Protein AF-A0A286TZS4-F1 (afdb_monomer_lite)

Structure (mmCIF, N/CA/C/O backbone):
data_AF-A0A286TZS4-F1
#
_entry.id   AF-A0A286TZS4-F1
#
loop_
_atom_site.group_PDB
_atom_site.id
_atom_site.type_symbol
_atom_site.label_atom_id
_atom_site.label_alt_id
_atom_site.label_comp_id
_atom_site.label_asym_id
_atom_site.label_entity_id
_atom_site.label_seq_id
_atom_site.pdbx_PDB_ins_code
_atom_site.Cartn_x
_atom_site.Cartn_y
_atom_site.Cartn_z
_atom_site.occupancy
_atom_site.B_iso_or_equiv
_atom_site.auth_seq_id
_atom_site.auth_comp_id
_atom_site.auth_asym_id
_atom_site.auth_atom_id
_atom_site.pdbx_PDB_model_num
ATOM 1 N N . MET A 1 1 ? -8.208 -0.704 -29.781 1.00 31.64 1 MET A N 1
ATOM 2 C CA . MET A 1 1 ? -6.895 -0.892 -29.121 1.00 31.64 1 MET A CA 1
ATOM 3 C C . MET A 1 1 ? -6.831 -2.321 -28.603 1.00 31.64 1 MET A C 1
ATOM 5 O O . MET A 1 1 ? -7.784 -2.715 -27.939 1.00 31.64 1 MET A O 1
ATOM 9 N N . PRO A 1 2 ? -5.798 -3.120 -28.910 1.00 29.98 2 PRO A N 1
ATOM 10 C CA . PRO A 1 2 ? -5.678 -4.448 -28.319 1.00 29.98 2 PRO A CA 1
ATOM 11 C C . PRO A 1 2 ? -5.376 -4.319 -26.816 1.00 29.98 2 PRO A C 1
ATOM 13 O O . PRO A 1 2 ? -4.350 -3.766 -26.427 1.00 29.98 2 PRO A O 1
ATOM 16 N N . MET A 1 3 ? -6.289 -4.809 -25.974 1.00 30.52 3 MET A N 1
ATOM 17 C CA . MET A 1 3 ? -6.054 -5.009 -24.542 1.00 30.52 3 MET A CA 1
ATOM 18 C C . MET A 1 3 ? -5.311 -6.332 -24.357 1.00 30.52 3 MET A C 1
ATOM 20 O O . MET A 1 3 ? -5.899 -7.403 -24.495 1.00 30.52 3 MET A O 1
ATOM 24 N N . PHE A 1 4 ? -4.021 -6.269 -24.040 1.00 40.69 4 PHE A N 1
ATOM 25 C CA . PHE A 1 4 ? -3.253 -7.457 -23.679 1.00 40.69 4 PHE A CA 1
ATOM 26 C C . PHE A 1 4 ? -3.423 -7.750 -22.185 1.00 40.69 4 PHE A C 1
ATOM 28 O O . PHE A 1 4 ? -3.089 -6.928 -21.332 1.00 40.69 4 PHE A O 1
ATOM 35 N N . LYS A 1 5 ? -3.959 -8.933 -21.866 1.00 33.62 5 LYS A N 1
ATOM 36 C CA . LYS A 1 5 ? -4.020 -9.458 -20.497 1.00 33.62 5 LYS A CA 1
ATOM 37 C C . LYS A 1 5 ? -2.659 -10.063 -20.146 1.00 33.62 5 LYS A C 1
ATOM 39 O O . LYS A 1 5 ? -2.278 -11.082 -20.713 1.00 33.62 5 LYS A O 1
ATOM 44 N N . PHE A 1 6 ? -1.940 -9.458 -19.203 1.00 40.03 6 PHE A N 1
ATOM 45 C CA . PHE A 1 6 ? -0.717 -10.045 -18.655 1.00 40.03 6 PHE A CA 1
ATOM 46 C C . PHE A 1 6 ? -1.082 -11.258 -17.786 1.00 40.03 6 PHE A C 1
ATOM 48 O O . PHE A 1 6 ? -1.601 -11.112 -16.678 1.00 40.03 6 PHE A O 1
ATOM 55 N N . GLN A 1 7 ? -0.830 -12.469 -18.286 1.00 39.44 7 GLN A N 1
ATOM 56 C CA . GLN A 1 7 ? -0.807 -13.666 -17.450 1.00 39.44 7 GLN A CA 1
ATOM 57 C C . GLN A 1 7 ? 0.479 -13.629 -16.620 1.00 39.44 7 GLN A C 1
ATOM 59 O O . GLN A 1 7 ? 1.578 -13.596 -17.164 1.00 39.44 7 GLN A O 1
ATOM 64 N N . LYS A 1 8 ? 0.342 -13.601 -15.291 1.00 41.97 8 LYS A N 1
ATOM 65 C CA . LYS A 1 8 ? 1.473 -13.690 -14.362 1.00 41.97 8 LYS A CA 1
ATOM 66 C C . LYS A 1 8 ? 2.208 -15.015 -14.578 1.00 41.97 8 LYS A C 1
ATOM 68 O O . LYS A 1 8 ? 1.705 -16.060 -14.175 1.00 41.97 8 LYS A O 1
ATOM 73 N N . GLN A 1 9 ? 3.388 -14.962 -15.185 1.00 44.72 9 GLN A N 1
ATOM 74 C CA . GLN A 1 9 ? 4.303 -16.095 -15.312 1.00 44.72 9 GLN A CA 1
ATOM 75 C C . GLN A 1 9 ? 5.663 -15.715 -14.719 1.00 44.72 9 GLN A C 1
ATOM 77 O O . GLN A 1 9 ? 6.152 -14.606 -14.920 1.00 44.72 9 GLN A O 1
ATOM 82 N N . LEU A 1 10 ? 6.205 -16.629 -13.910 1.00 47.25 10 LEU A N 1
ATOM 83 C CA . LEU A 1 10 ? 7.277 -16.410 -12.937 1.00 47.25 10 LEU A CA 1
ATOM 84 C C . LEU A 1 10 ? 8.472 -15.590 -13.463 1.00 47.25 10 LEU A C 1
ATOM 86 O O . LEU A 1 10 ? 9.034 -15.886 -14.516 1.00 47.25 10 LEU A O 1
ATOM 90 N N . ASP A 1 11 ? 8.810 -14.578 -12.656 1.00 49.91 11 ASP A N 1
ATOM 91 C CA . ASP A 1 11 ? 9.920 -13.611 -12.641 1.00 49.91 11 ASP A CA 1
ATOM 92 C C . ASP A 1 11 ? 10.730 -13.362 -13.920 1.00 49.91 11 ASP A C 1
ATOM 94 O O . ASP A 1 11 ? 10.796 -12.220 -14.360 1.00 49.91 11 ASP A O 1
ATOM 98 N N . VAL A 1 12 ? 11.349 -14.361 -14.547 1.00 44.31 12 VAL A N 1
ATOM 99 C CA . VAL A 1 12 ? 12.256 -14.129 -15.688 1.00 44.31 12 VAL A CA 1
ATOM 100 C C . VAL A 1 12 ? 11.491 -13.659 -16.931 1.00 44.31 12 VAL A C 1
ATOM 102 O O . VAL A 1 12 ? 11.879 -12.675 -17.555 1.00 44.31 12 VAL A O 1
ATOM 105 N N . MET A 1 13 ? 10.343 -14.275 -17.241 1.00 49.97 13 MET A N 1
ATOM 106 C CA . MET A 1 13 ? 9.568 -13.919 -18.439 1.00 49.97 13 MET A CA 1
ATOM 107 C C . MET A 1 13 ? 8.727 -12.648 -18.280 1.00 49.97 13 MET A C 1
ATOM 109 O O . MET A 1 13 ? 8.414 -12.000 -19.275 1.00 49.97 13 MET A O 1
ATOM 113 N N . THR A 1 14 ? 8.376 -12.240 -17.055 1.00 49.34 14 THR A N 1
ATOM 114 C CA . THR A 1 14 ? 7.577 -11.017 -16.838 1.00 49.34 14 THR A CA 1
ATOM 115 C C . THR A 1 14 ? 8.343 -9.763 -17.278 1.00 49.34 14 THR A C 1
ATOM 117 O O . THR A 1 14 ? 7.763 -8.856 -17.878 1.00 49.34 14 THR A O 1
ATOM 120 N N . PHE A 1 15 ? 9.658 -9.728 -17.050 1.00 55.50 15 PHE A N 1
ATOM 121 C CA . PHE A 1 15 ? 10.522 -8.627 -17.480 1.00 55.50 15 PHE A CA 1
ATOM 122 C C . PHE A 1 15 ? 10.746 -8.615 -18.998 1.00 55.50 15 PHE A C 1
ATOM 124 O O . PHE A 1 15 ? 10.716 -7.543 -19.603 1.00 55.50 15 PHE A O 1
ATOM 131 N N . ASP A 1 16 ? 10.874 -9.787 -19.626 1.00 53.12 16 ASP A N 1
ATOM 132 C CA . ASP A 1 16 ? 10.976 -9.907 -21.085 1.00 53.12 16 ASP A CA 1
ATOM 133 C C . ASP A 1 16 ? 9.681 -9.480 -21.792 1.00 53.12 16 ASP A C 1
ATOM 135 O O . ASP A 1 16 ? 9.726 -8.777 -22.802 1.00 53.12 16 ASP A O 1
ATOM 139 N N . ILE A 1 17 ? 8.521 -9.819 -21.221 1.00 55.97 17 ILE A N 1
ATOM 140 C CA . ILE A 1 17 ? 7.207 -9.394 -21.724 1.00 55.97 17 ILE A CA 1
ATOM 141 C C . ILE A 1 17 ? 7.026 -7.874 -21.581 1.00 55.97 17 ILE A C 1
ATOM 143 O O . ILE A 1 17 ? 6.513 -7.230 -22.495 1.00 55.97 17 ILE A O 1
ATOM 147 N N . LEU A 1 18 ? 7.463 -7.272 -20.467 1.00 58.78 18 LEU A N 1
ATOM 148 C CA . LEU A 1 18 ? 7.438 -5.814 -20.285 1.00 58.78 18 LEU A CA 1
ATOM 149 C C . LEU A 1 18 ? 8.347 -5.103 -21.294 1.00 58.78 18 LEU A C 1
ATOM 151 O O . LEU A 1 18 ? 7.936 -4.115 -21.903 1.00 58.78 18 LEU A O 1
ATOM 155 N N . LYS A 1 19 ? 9.555 -5.626 -21.515 1.00 60.06 19 LYS A N 1
ATOM 156 C CA . LYS A 1 19 ? 10.486 -5.120 -22.528 1.00 60.06 19 LYS A CA 1
ATOM 157 C C . LYS A 1 19 ? 9.887 -5.200 -23.935 1.00 60.06 19 LYS A C 1
ATOM 159 O O . LYS A 1 19 ? 9.925 -4.210 -24.663 1.00 60.06 19 LYS A O 1
ATOM 164 N N . ASP A 1 20 ? 9.299 -6.337 -24.306 1.00 60.75 20 ASP A N 1
ATOM 165 C CA . ASP A 1 20 ? 8.596 -6.517 -25.583 1.00 60.75 20 ASP A CA 1
ATOM 166 C C . ASP A 1 20 ? 7.393 -5.564 -25.716 1.00 60.75 20 ASP A C 1
ATOM 168 O O . ASP A 1 20 ? 7.166 -4.974 -26.772 1.00 60.75 20 ASP A O 1
ATOM 172 N N . HIS A 1 21 ? 6.660 -5.323 -24.628 1.00 62.03 21 HIS A N 1
ATOM 173 C CA . HIS A 1 21 ? 5.544 -4.381 -24.612 1.00 62.03 21 HIS A CA 1
ATOM 174 C C . HIS A 1 21 ? 5.988 -2.930 -24.855 1.00 62.03 21 HIS A C 1
ATOM 176 O O . HIS A 1 21 ? 5.425 -2.259 -25.722 1.00 62.03 21 HIS A O 1
ATOM 182 N N . PHE A 1 22 ? 7.022 -2.449 -24.155 1.00 61.28 22 PHE A N 1
ATOM 183 C CA . PHE A 1 22 ? 7.599 -1.124 -24.414 1.00 61.28 22 PHE A CA 1
ATOM 184 C C . PHE A 1 22 ? 8.121 -1.012 -25.846 1.00 61.28 22 PHE A C 1
ATOM 186 O O . PHE A 1 22 ? 7.900 0.002 -26.509 1.00 61.28 22 PHE A O 1
ATOM 193 N N . LEU A 1 23 ? 8.751 -2.075 -26.348 1.00 59.56 23 LEU A N 1
ATOM 194 C CA . LEU A 1 23 ? 9.247 -2.148 -27.713 1.00 59.56 23 LEU A CA 1
ATOM 195 C C . LEU A 1 23 ? 8.112 -2.004 -28.741 1.00 59.56 23 LEU A C 1
ATOM 197 O O . LEU A 1 23 ? 8.268 -1.269 -29.717 1.00 59.56 23 LEU A O 1
ATOM 201 N N . LYS A 1 24 ? 6.967 -2.653 -28.500 1.00 60.41 24 LYS A N 1
ATOM 202 C CA . LYS A 1 24 ? 5.763 -2.561 -29.337 1.00 60.41 24 LYS A CA 1
ATOM 203 C C . LYS A 1 24 ? 5.111 -1.180 -29.263 1.00 60.41 24 LYS A C 1
ATOM 205 O O . LYS A 1 24 ? 4.831 -0.599 -30.308 1.00 60.41 24 LYS A O 1
ATOM 210 N N . MET A 1 25 ? 4.944 -0.611 -28.066 1.00 55.75 25 MET A N 1
ATOM 211 C CA . MET A 1 25 ? 4.404 0.748 -27.909 1.00 55.75 25 MET A CA 1
ATOM 212 C C . MET A 1 25 ? 5.274 1.803 -28.599 1.00 55.75 25 MET A C 1
ATOM 214 O O . MET A 1 25 ? 4.751 2.716 -29.235 1.00 55.75 25 MET A O 1
ATOM 218 N N . TRP A 1 26 ? 6.599 1.652 -28.527 1.00 56.91 26 TRP A N 1
ATOM 219 C CA . TRP A 1 26 ? 7.558 2.524 -29.203 1.00 56.91 26 TRP A CA 1
ATOM 220 C C . TRP A 1 26 ? 7.435 2.460 -30.726 1.00 56.91 26 TRP A C 1
ATOM 222 O O . TRP A 1 26 ? 7.536 3.491 -31.382 1.00 56.91 26 TRP A O 1
ATOM 232 N N . THR A 1 27 ? 7.173 1.275 -31.291 1.00 56.97 27 THR A N 1
ATOM 233 C CA . THR A 1 27 ? 6.927 1.118 -32.735 1.00 56.97 27 THR A CA 1
ATOM 234 C C . THR A 1 27 ? 5.572 1.640 -33.198 1.00 56.97 27 THR A C 1
ATOM 236 O O . THR A 1 27 ? 5.424 1.954 -34.372 1.00 56.97 27 THR A O 1
ATOM 239 N N . THR A 1 28 ? 4.587 1.732 -32.302 1.00 51.31 28 THR A N 1
ATOM 240 C CA . THR A 1 28 ? 3.230 2.214 -32.620 1.00 51.31 28 THR A CA 1
ATOM 241 C C . THR A 1 28 ? 3.001 3.687 -32.264 1.00 51.31 28 THR A C 1
ATOM 243 O O . THR A 1 28 ? 1.911 4.209 -32.480 1.00 51.31 28 THR A O 1
ATOM 246 N N . SER A 1 29 ? 3.993 4.354 -31.674 1.00 51.25 29 SER A N 1
ATOM 247 C CA . SER A 1 29 ? 3.923 5.755 -31.254 1.00 51.25 29 SER A CA 1
ATOM 248 C C . SER A 1 29 ? 4.173 6.689 -32.444 1.00 51.25 29 SER A C 1
ATOM 250 O O . SER A 1 29 ? 5.282 6.743 -32.964 1.00 51.25 29 SER A O 1
ATOM 252 N N . ASN A 1 30 ? 3.151 7.450 -32.855 1.00 51.34 30 ASN A N 1
ATOM 253 C CA . ASN A 1 30 ? 3.201 8.440 -33.950 1.00 51.34 30 ASN A CA 1
ATOM 254 C C . ASN A 1 30 ? 3.931 9.754 -33.584 1.00 51.34 30 ASN A C 1
ATOM 256 O O . ASN A 1 30 ? 3.705 10.788 -34.212 1.00 51.34 30 ASN A O 1
ATOM 260 N N . ILE A 1 31 ? 4.771 9.757 -32.549 1.00 50.84 31 ILE A N 1
ATOM 261 C CA . ILE A 1 31 ? 5.418 10.980 -32.064 1.00 50.84 31 ILE A CA 1
ATOM 262 C C . ILE A 1 31 ? 6.740 11.180 -32.822 1.00 50.84 31 ILE A C 1
ATOM 264 O O . ILE A 1 31 ? 7.757 10.563 -32.506 1.00 50.84 31 ILE A O 1
ATOM 268 N N . ASP A 1 32 ? 6.648 12.068 -33.815 1.00 47.44 32 ASP A N 1
ATOM 269 C CA . ASP A 1 32 ? 7.675 12.689 -34.663 1.00 47.44 32 ASP A CA 1
ATOM 270 C C . ASP A 1 32 ? 8.280 11.886 -35.830 1.00 47.44 32 ASP A C 1
ATOM 272 O O . ASP A 1 32 ? 9.272 11.165 -35.716 1.00 47.44 32 ASP A O 1
ATOM 276 N N . LEU A 1 33 ? 7.725 12.156 -37.018 1.00 44.59 33 LEU A N 1
ATOM 277 C CA . LEU A 1 33 ? 8.178 11.710 -38.342 1.00 44.59 33 LEU A CA 1
ATOM 278 C C . LEU A 1 33 ? 9.564 12.248 -38.754 1.00 44.59 33 LEU A C 1
ATOM 280 O O . LEU A 1 33 ? 10.153 11.718 -39.690 1.00 44.59 33 LEU A O 1
ATOM 284 N N . PHE A 1 34 ? 10.108 13.260 -38.069 1.00 46.00 34 PHE A N 1
ATOM 285 C CA . PHE A 1 34 ? 11.322 13.968 -38.510 1.00 46.00 34 PHE A CA 1
ATOM 286 C C . PHE A 1 34 ? 12.635 13.481 -37.866 1.00 46.00 34 PHE A C 1
ATOM 288 O O . PHE A 1 34 ? 13.712 13.811 -38.356 1.00 46.00 34 PHE A O 1
ATOM 295 N N . HIS A 1 35 ? 12.572 12.652 -36.815 1.00 52.06 35 HIS A N 1
ATOM 296 C CA . HIS A 1 35 ? 13.753 12.066 -36.145 1.00 52.06 35 HIS A CA 1
ATOM 297 C C . HIS A 1 35 ? 13.697 10.532 -36.032 1.00 52.06 35 HIS A C 1
ATOM 299 O O . HIS A 1 35 ? 14.478 9.915 -35.300 1.00 52.06 35 HIS A O 1
ATOM 305 N N . ALA A 1 36 ? 12.772 9.902 -36.761 1.00 53.25 36 ALA A N 1
ATOM 306 C CA . ALA A 1 36 ? 12.516 8.468 -36.690 1.00 53.25 36 ALA A CA 1
ATOM 307 C C . ALA A 1 36 ? 13.735 7.615 -37.086 1.00 53.25 36 ALA A C 1
ATOM 309 O O . ALA A 1 36 ? 13.963 6.574 -36.474 1.00 53.25 36 ALA A O 1
ATOM 310 N N . GLU A 1 37 ? 14.543 8.045 -38.059 1.00 51.41 37 GLU A N 1
ATOM 311 C CA . GLU A 1 37 ? 15.699 7.275 -38.546 1.00 51.41 37 GLU A CA 1
ATOM 312 C C . GLU A 1 37 ? 16.834 7.205 -37.517 1.00 51.41 37 GLU A C 1
ATOM 314 O O . GLU A 1 37 ? 17.271 6.111 -37.157 1.00 51.41 37 GLU A O 1
ATOM 319 N N . THR A 1 38 ? 17.245 8.345 -36.953 1.00 53.97 38 THR A N 1
ATOM 320 C CA . THR A 1 38 ? 18.298 8.414 -35.926 1.00 53.97 38 THR A CA 1
ATOM 321 C C . THR A 1 38 ? 17.890 7.675 -34.650 1.00 53.97 38 THR A C 1
ATOM 323 O O . THR A 1 38 ? 18.705 7.003 -34.022 1.00 53.97 38 THR A O 1
ATOM 326 N N . ARG A 1 39 ? 16.601 7.732 -34.282 1.00 54.28 39 ARG A N 1
ATOM 327 C CA . ARG A 1 39 ? 16.063 7.039 -33.101 1.00 54.28 39 ARG A CA 1
ATOM 328 C C . ARG A 1 39 ? 15.856 5.538 -33.328 1.00 54.28 39 ARG A C 1
ATOM 330 O O . ARG A 1 39 ? 15.970 4.770 -32.377 1.00 54.28 39 ARG A O 1
ATOM 337 N N . ASN A 1 40 ? 15.550 5.107 -34.554 1.00 57.28 40 ASN A N 1
ATOM 338 C CA . ASN A 1 40 ? 15.434 3.688 -34.907 1.00 57.28 40 ASN A CA 1
ATOM 339 C C . ASN A 1 40 ? 16.795 2.996 -34.988 1.00 57.28 40 ASN A C 1
ATOM 341 O O . ASN A 1 40 ? 16.893 1.848 -34.557 1.00 57.28 40 ASN A O 1
ATOM 345 N N . ALA A 1 41 ? 17.832 3.691 -35.467 1.00 60.34 41 ALA A N 1
ATOM 346 C CA . ALA A 1 41 ? 19.199 3.169 -35.505 1.00 60.34 41 ALA A CA 1
ATOM 347 C C . ALA A 1 41 ? 19.724 2.811 -34.101 1.00 60.34 41 ALA A C 1
ATOM 349 O O . ALA A 1 41 ? 20.368 1.781 -33.924 1.00 60.34 41 ALA A O 1
ATOM 350 N N . ASP A 1 42 ? 19.358 3.606 -33.090 1.00 61.56 42 ASP A N 1
ATOM 351 C CA . ASP A 1 42 ? 19.771 3.422 -31.693 1.00 61.56 42 ASP A CA 1
ATOM 352 C C . ASP A 1 42 ? 18.676 2.821 -30.787 1.00 61.56 42 ASP A C 1
ATOM 354 O O . ASP A 1 42 ? 18.846 2.695 -29.572 1.00 61.56 42 ASP A O 1
ATOM 358 N N . ARG A 1 43 ? 17.535 2.405 -31.353 1.00 58.72 43 ARG A N 1
ATOM 359 C CA . ARG A 1 43 ? 16.343 1.952 -30.606 1.00 58.72 43 ARG A CA 1
ATOM 360 C C . ARG A 1 43 ? 16.644 0.823 -29.631 1.00 58.72 43 ARG A C 1
ATOM 362 O O . ARG A 1 43 ? 16.146 0.830 -28.508 1.00 58.72 43 ARG A O 1
ATOM 369 N N . GLY A 1 44 ? 17.430 -0.160 -30.068 1.00 58.28 44 GLY A N 1
ATOM 370 C CA . GLY A 1 44 ? 17.816 -1.288 -29.224 1.00 58.28 44 GLY A CA 1
ATOM 371 C C . GLY A 1 44 ? 18.612 -0.831 -28.004 1.00 58.28 44 GLY A C 1
ATOM 372 O O . GLY A 1 44 ? 18.357 -1.317 -26.907 1.00 58.28 44 GLY A O 1
ATOM 373 N N . ARG A 1 45 ? 19.513 0.142 -28.188 1.00 68.00 45 ARG A N 1
ATOM 374 C CA . ARG A 1 45 ? 20.344 0.723 -27.130 1.00 68.00 45 ARG A CA 1
ATOM 375 C C . ARG A 1 45 ? 19.525 1.593 -26.184 1.00 68.00 45 ARG A C 1
ATOM 377 O O . ARG A 1 45 ? 19.600 1.358 -24.993 1.00 68.00 45 ARG A O 1
ATOM 384 N N . ILE A 1 46 ? 18.689 2.501 -26.689 1.00 62.81 46 ILE A N 1
ATOM 385 C CA . ILE A 1 46 ? 17.876 3.414 -25.861 1.00 62.81 46 ILE A CA 1
ATOM 386 C C . ILE A 1 46 ? 16.841 2.646 -25.031 1.00 62.81 46 ILE A C 1
ATOM 388 O O . ILE A 1 46 ? 16.716 2.872 -23.832 1.00 62.81 46 ILE A O 1
ATOM 392 N N . VAL A 1 47 ? 16.107 1.705 -25.638 1.00 60.97 47 VAL A N 1
ATOM 393 C CA . VAL A 1 47 ? 15.132 0.884 -24.897 1.00 60.97 47 VAL A CA 1
ATOM 394 C C . VAL A 1 47 ? 15.845 0.005 -23.876 1.00 60.97 47 VAL A C 1
ATOM 396 O O . VAL A 1 47 ? 15.354 -0.148 -22.761 1.00 60.97 47 VAL A O 1
ATOM 399 N N . LYS A 1 48 ? 17.008 -0.551 -24.235 1.00 62.03 48 LYS A N 1
ATOM 400 C CA . LYS A 1 48 ? 17.836 -1.306 -23.298 1.00 62.03 48 LYS A CA 1
ATOM 401 C C . LYS A 1 48 ? 18.368 -0.418 -22.176 1.00 62.03 48 LYS A C 1
ATOM 403 O O . LYS A 1 48 ? 18.294 -0.853 -21.049 1.00 62.03 48 LYS A O 1
ATOM 408 N N . GLU A 1 49 ? 18.827 0.800 -22.439 1.00 63.94 49 GLU A N 1
ATOM 409 C CA . GLU A 1 49 ? 19.305 1.741 -21.418 1.00 63.94 49 GLU A CA 1
ATOM 410 C C . GLU A 1 49 ? 18.177 2.148 -20.468 1.00 63.94 49 GLU A C 1
ATOM 412 O O . GLU A 1 49 ? 18.358 2.054 -19.262 1.00 63.94 49 GLU A O 1
ATOM 417 N N . ILE A 1 50 ? 16.993 2.512 -20.977 1.00 61.88 50 ILE A N 1
ATOM 418 C CA . ILE A 1 50 ? 15.808 2.804 -20.149 1.00 61.88 50 ILE A CA 1
ATOM 419 C C . ILE A 1 50 ? 15.452 1.577 -19.308 1.00 61.88 50 ILE A C 1
ATOM 421 O O . ILE A 1 50 ? 15.217 1.680 -18.105 1.00 61.88 50 ILE A O 1
ATOM 425 N N . PHE A 1 51 ? 15.425 0.396 -19.926 1.00 60.19 51 PHE A N 1
ATOM 426 C CA . PHE A 1 51 ? 15.141 -0.825 -19.197 1.00 60.19 51 PHE A CA 1
ATOM 427 C C . PHE A 1 51 ? 16.242 -1.134 -18.186 1.00 60.19 51 PHE A C 1
ATOM 429 O O . PHE A 1 51 ? 15.918 -1.453 -17.066 1.00 60.19 51 PHE A O 1
ATOM 436 N N . ASP A 1 52 ? 17.523 -0.992 -18.486 1.00 59.94 52 ASP A N 1
ATOM 437 C CA . ASP A 1 52 ? 18.622 -1.272 -17.560 1.00 59.94 52 ASP A CA 1
ATOM 438 C C . ASP A 1 52 ? 18.610 -0.271 -16.387 1.00 59.94 52 ASP A C 1
ATOM 440 O O . ASP A 1 52 ? 18.691 -0.692 -15.232 1.00 59.94 52 ASP A O 1
ATOM 444 N N . LEU A 1 53 ? 18.368 1.018 -16.659 1.00 58.59 53 LEU A N 1
ATOM 445 C CA . LEU A 1 53 ? 18.207 2.087 -15.663 1.00 58.59 53 LEU A CA 1
ATOM 446 C C . LEU A 1 53 ? 17.024 1.837 -14.719 1.00 58.59 53 LEU A C 1
ATOM 448 O O . LEU A 1 53 ? 17.11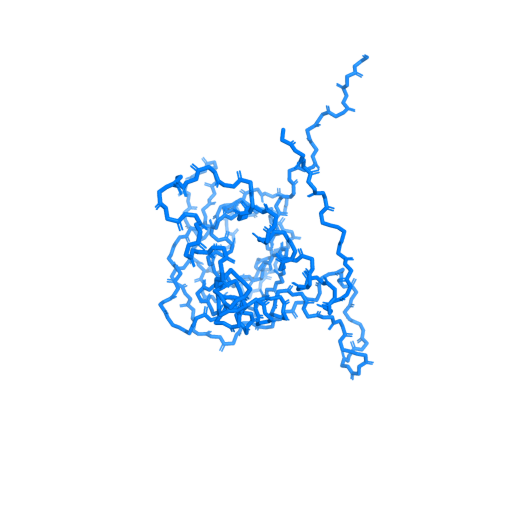7 2.108 -13.523 1.00 58.59 53 LEU A O 1
ATOM 452 N N . HIS A 1 54 ? 15.914 1.303 -15.236 1.00 53.94 54 HIS A N 1
ATOM 453 C CA . HIS A 1 54 ? 14.683 1.118 -14.463 1.00 53.94 54 HIS A CA 1
ATOM 454 C C . HIS A 1 54 ? 14.380 -0.347 -14.101 1.00 53.94 54 HIS A C 1
ATOM 456 O O . HIS A 1 54 ? 13.458 -0.615 -13.338 1.00 53.94 54 HIS A O 1
ATOM 462 N N . SER A 1 55 ? 15.132 -1.330 -14.592 1.00 55.28 55 SER A N 1
ATOM 463 C CA . SER A 1 55 ? 14.857 -2.764 -14.385 1.00 55.28 55 SER A CA 1
ATOM 464 C C . SER A 1 55 ? 15.258 -3.216 -13.001 1.00 55.28 55 SER A C 1
ATOM 466 O O . SER A 1 55 ? 14.581 -4.066 -12.432 1.00 55.28 55 SER A O 1
ATOM 468 N N . TRP A 1 56 ? 16.318 -2.639 -12.432 1.00 51.81 56 TRP A N 1
ATOM 469 C CA . TRP A 1 56 ? 16.642 -2.838 -11.023 1.00 51.81 56 TRP A CA 1
ATOM 470 C C . TRP A 1 56 ? 15.481 -2.371 -10.138 1.00 51.81 56 TRP A C 1
ATOM 472 O O . TRP A 1 56 ? 15.085 -3.087 -9.218 1.00 51.81 56 TRP A O 1
ATOM 482 N N . TRP A 1 57 ? 14.859 -1.248 -10.512 1.00 55.41 57 TRP A N 1
ATOM 483 C CA . TRP A 1 57 ? 13.653 -0.725 -9.879 1.00 55.41 57 TRP A CA 1
ATOM 484 C C . TRP A 1 57 ? 12.441 -1.651 -10.073 1.00 55.41 57 TRP A C 1
ATOM 486 O O . TRP A 1 57 ? 11.799 -2.015 -9.094 1.00 55.41 57 TRP A O 1
ATOM 496 N N . PHE A 1 58 ? 12.169 -2.133 -11.289 1.00 55.53 58 PHE A N 1
ATOM 497 C CA . PHE A 1 58 ? 11.089 -3.098 -11.538 1.00 55.53 58 PHE A CA 1
ATOM 498 C C . PHE A 1 58 ? 11.302 -4.434 -10.804 1.00 55.53 58 PHE A C 1
ATOM 500 O O . PHE A 1 58 ? 10.340 -5.010 -10.299 1.00 55.53 58 PHE A O 1
ATOM 507 N N . LYS A 1 59 ? 12.547 -4.916 -10.702 1.00 54.66 59 LYS A N 1
ATOM 508 C CA . LYS A 1 59 ? 12.917 -6.107 -9.921 1.00 54.66 59 LYS A CA 1
ATOM 509 C C . LYS A 1 59 ? 12.721 -5.886 -8.426 1.00 54.66 59 LYS A C 1
ATOM 511 O O . LYS A 1 59 ? 12.193 -6.776 -7.769 1.00 54.66 59 LYS A O 1
ATOM 516 N N . HIS A 1 60 ? 13.088 -4.715 -7.904 1.00 53.94 60 HIS A N 1
ATOM 517 C CA . HIS A 1 60 ? 12.845 -4.367 -6.503 1.00 53.94 60 HIS A CA 1
ATOM 518 C C . HIS A 1 60 ? 11.350 -4.252 -6.227 1.00 53.94 60 HIS A C 1
ATOM 520 O O . HIS A 1 60 ? 10.857 -4.932 -5.342 1.00 53.94 60 HIS A O 1
ATOM 526 N N . VAL A 1 61 ? 10.591 -3.501 -7.026 1.00 54.44 61 VAL A N 1
ATOM 527 C CA . VAL A 1 61 ? 9.142 -3.328 -6.834 1.00 54.44 61 VAL A CA 1
ATOM 528 C C . VAL A 1 61 ? 8.387 -4.652 -6.978 1.00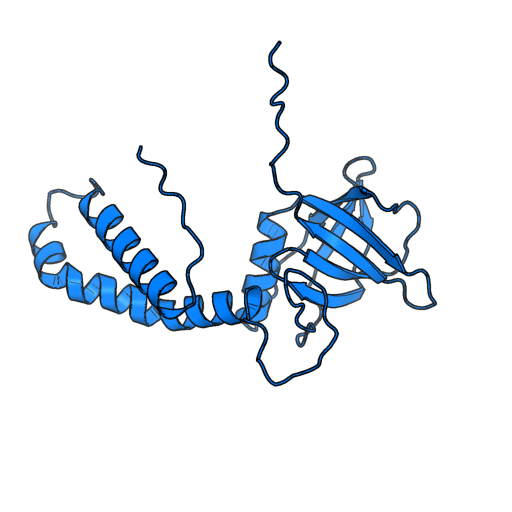 54.44 61 VAL A C 1
ATOM 530 O O . VAL A 1 61 ? 7.514 -4.950 -6.162 1.00 54.44 61 VAL A O 1
ATOM 533 N N . HIS A 1 62 ? 8.727 -5.480 -7.971 1.00 59.12 62 HIS A N 1
ATOM 534 C CA . HIS A 1 62 ? 8.125 -6.805 -8.114 1.00 59.12 62 HIS A CA 1
ATOM 535 C C . HIS A 1 62 ? 8.527 -7.729 -6.959 1.00 59.12 62 HIS A C 1
ATOM 537 O O . HIS A 1 62 ? 7.654 -8.330 -6.345 1.00 59.12 62 HIS A O 1
ATOM 543 N N . GLY A 1 63 ? 9.809 -7.797 -6.599 1.00 57.66 63 GLY A N 1
ATOM 544 C CA . GLY A 1 63 ? 10.281 -8.617 -5.481 1.00 57.66 63 GLY A CA 1
ATOM 545 C C . GLY A 1 63 ? 9.708 -8.183 -4.129 1.00 57.66 63 GLY A C 1
ATOM 546 O O . GLY A 1 63 ? 9.395 -9.023 -3.296 1.00 57.66 63 GLY A O 1
ATOM 547 N N . VAL A 1 64 ? 9.496 -6.886 -3.926 1.00 57.03 64 VAL A N 1
ATOM 548 C CA . VAL A 1 64 ? 8.926 -6.304 -2.705 1.00 57.03 64 VAL A CA 1
ATOM 549 C C . VAL A 1 64 ? 7.414 -6.545 -2.613 1.00 57.03 64 VAL A C 1
ATOM 551 O O . VAL A 1 64 ? 6.901 -6.913 -1.560 1.00 57.03 64 VAL A O 1
ATOM 554 N N . LEU A 1 65 ? 6.669 -6.396 -3.712 1.00 54.34 65 LEU A N 1
ATOM 555 C CA . LEU A 1 65 ? 5.209 -6.577 -3.699 1.00 54.34 65 LEU A CA 1
ATOM 556 C C . LEU A 1 65 ? 4.762 -8.028 -3.924 1.00 54.34 65 LEU A C 1
ATOM 558 O O . LEU A 1 65 ? 3.650 -8.403 -3.532 1.00 54.34 65 LEU A O 1
ATOM 562 N N . TYR A 1 66 ? 5.595 -8.830 -4.582 1.00 57.56 66 TYR A N 1
ATOM 563 C CA . TYR A 1 66 ? 5.252 -10.151 -5.102 1.00 57.56 66 TYR A CA 1
ATOM 564 C C . TYR A 1 66 ? 6.293 -11.223 -4.794 1.00 57.56 66 TYR A C 1
ATOM 566 O O . TYR A 1 66 ? 6.312 -12.227 -5.507 1.00 57.56 66 TYR A O 1
ATOM 574 N N . GLN A 1 67 ? 7.104 -11.046 -3.742 1.00 57.47 67 GLN A N 1
ATOM 575 C CA . GLN A 1 67 ? 8.091 -12.044 -3.334 1.00 57.47 67 GLN A CA 1
ATOM 576 C C . GLN A 1 67 ? 7.459 -13.445 -3.353 1.00 57.47 67 GLN A C 1
ATOM 578 O O . GLN A 1 67 ? 6.467 -13.682 -2.644 1.00 57.47 67 GLN A O 1
ATOM 583 N N . PRO A 1 68 ? 7.968 -14.365 -4.192 1.00 49.25 68 PRO A N 1
ATOM 584 C CA . PRO A 1 68 ? 7.539 -15.746 -4.149 1.00 49.25 68 PRO A CA 1
ATOM 585 C C . PRO A 1 68 ? 7.830 -16.294 -2.757 1.00 49.25 68 PRO A C 1
ATOM 587 O O . PRO A 1 68 ? 8.765 -15.862 -2.084 1.00 49.25 68 PRO A O 1
ATOM 590 N N . LYS A 1 69 ? 7.011 -17.245 -2.316 1.00 49.78 69 LYS A N 1
ATOM 591 C CA . LYS A 1 69 ? 7.226 -17.954 -1.058 1.00 49.78 69 LYS A CA 1
ATOM 592 C C . LYS A 1 69 ? 8.600 -18.628 -1.141 1.00 49.78 69 LYS A C 1
ATOM 594 O O . LYS A 1 69 ? 8.734 -19.615 -1.864 1.00 49.78 69 LYS A O 1
ATOM 599 N N . ASP A 1 70 ? 9.612 -18.083 -0.466 1.00 48.03 70 ASP A N 1
ATOM 600 C CA . ASP A 1 70 ? 10.899 -18.761 -0.356 1.00 48.03 70 ASP A CA 1
ATOM 601 C C . ASP A 1 70 ? 10.631 -20.138 0.249 1.00 48.03 70 ASP A C 1
ATOM 603 O O . ASP A 1 70 ? 10.025 -20.271 1.315 1.00 48.03 70 ASP A O 1
ATOM 607 N N . SER A 1 71 ? 11.057 -21.174 -0.467 1.00 47.16 71 SER A N 1
ATOM 608 C CA . SER A 1 71 ? 10.805 -22.586 -0.152 1.00 47.16 71 SER A CA 1
ATOM 609 C C . SER A 1 71 ? 11.370 -23.040 1.204 1.00 47.16 71 SER A C 1
ATOM 611 O O . SER A 1 71 ? 11.099 -24.161 1.627 1.00 47.16 71 SER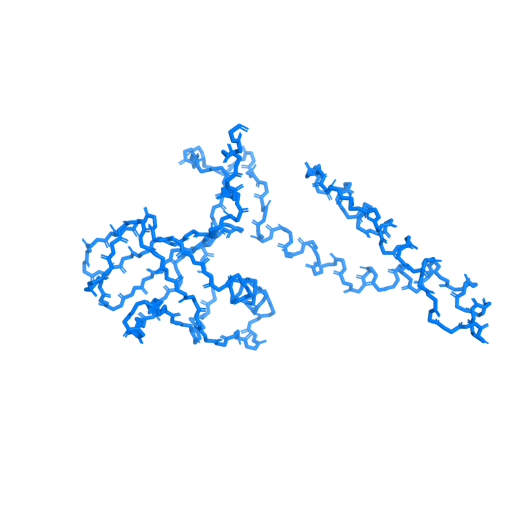 A O 1
ATOM 613 N N . PHE A 1 72 ? 12.096 -22.168 1.914 1.00 44.94 72 PHE A N 1
ATOM 614 C CA . PHE A 1 72 ? 12.812 -22.488 3.148 1.00 44.94 72 PHE A CA 1
ATOM 615 C C . PHE A 1 72 ? 12.481 -21.608 4.364 1.00 44.94 72 PHE A C 1
ATOM 617 O O . PHE A 1 72 ? 13.052 -21.840 5.427 1.00 44.94 72 PHE A O 1
ATOM 624 N N . ALA A 1 73 ? 11.544 -20.655 4.281 1.00 45.25 73 ALA A N 1
ATOM 625 C CA . ALA A 1 73 ? 11.178 -19.828 5.436 1.00 45.25 73 ALA A CA 1
ATOM 626 C C . ALA A 1 73 ? 9.698 -19.990 5.818 1.00 45.25 73 ALA A C 1
ATOM 628 O O . ALA A 1 73 ? 8.805 -19.389 5.229 1.00 45.25 73 ALA A O 1
ATOM 629 N N . ASN A 1 74 ? 9.484 -20.780 6.872 1.00 42.72 74 ASN A N 1
ATOM 630 C CA . ASN A 1 74 ? 8.268 -20.898 7.676 1.00 42.72 74 ASN A CA 1
ATOM 631 C C . ASN A 1 74 ? 7.024 -21.454 6.963 1.00 42.72 74 ASN A C 1
ATOM 633 O O . ASN A 1 74 ? 6.225 -20.766 6.325 1.00 42.72 74 ASN A O 1
ATOM 637 N N . ALA A 1 75 ? 6.810 -22.746 7.204 1.00 50.28 75 ALA A N 1
ATOM 638 C CA . ALA A 1 75 ? 5.498 -23.358 7.135 1.00 50.28 75 ALA A CA 1
ATOM 639 C C . ALA A 1 75 ? 4.474 -22.522 7.939 1.00 50.28 75 ALA A C 1
ATOM 641 O O . ALA A 1 75 ? 4.761 -22.063 9.042 1.00 50.28 75 ALA A O 1
ATOM 642 N N . ILE A 1 76 ? 3.258 -22.409 7.394 1.00 52.88 76 ILE A N 1
ATOM 643 C CA . ILE A 1 76 ? 2.051 -21.771 7.962 1.00 52.88 76 ILE A CA 1
ATOM 644 C C . ILE A 1 76 ? 1.871 -20.248 7.712 1.00 52.88 76 ILE A C 1
ATOM 646 O O . ILE A 1 76 ? 1.260 -19.554 8.516 1.00 52.88 76 ILE A O 1
ATOM 650 N N . ASP A 1 77 ? 2.267 -19.701 6.555 1.00 55.59 77 ASP A N 1
ATOM 651 C CA . ASP A 1 77 ? 1.487 -18.585 5.970 1.00 55.59 77 ASP A CA 1
ATOM 652 C C . ASP A 1 77 ? 0.531 -19.145 4.903 1.00 55.59 77 ASP A C 1
ATOM 654 O O . ASP A 1 77 ? 0.962 -19.582 3.830 1.00 55.59 77 ASP A O 1
ATOM 658 N N . LEU A 1 78 ? -0.765 -19.211 5.229 1.00 65.62 78 LEU A N 1
ATOM 659 C CA . LEU A 1 78 ? -1.834 -19.695 4.340 1.00 65.62 78 LEU A CA 1
ATOM 660 C C . LEU A 1 78 ? -2.350 -18.604 3.386 1.00 65.62 78 LEU A C 1
ATOM 662 O O . LEU A 1 78 ? -3.257 -18.852 2.590 1.00 65.62 78 LEU A O 1
ATOM 666 N N . ARG A 1 79 ? -1.817 -17.378 3.460 1.00 66.25 79 ARG A N 1
ATOM 667 C CA . ARG A 1 79 ? -2.279 -16.270 2.623 1.00 66.25 79 ARG A CA 1
ATOM 668 C C . ARG A 1 79 ? -1.863 -16.484 1.170 1.00 66.25 79 ARG A C 1
ATOM 670 O O . ARG A 1 79 ? -0.726 -16.831 0.865 1.00 66.25 79 ARG A O 1
ATOM 677 N N . LYS A 1 80 ? -2.791 -16.184 0.255 1.00 71.19 80 LYS A N 1
ATOM 678 C CA . LYS A 1 80 ? -2.560 -16.193 -1.203 1.00 71.19 80 LYS A CA 1
ATOM 679 C C . LYS A 1 80 ? -1.438 -15.239 -1.628 1.00 71.19 80 LYS A C 1
ATOM 681 O O . LYS A 1 80 ? -0.755 -15.498 -2.613 1.00 71.19 80 LYS A O 1
ATOM 686 N N . PHE A 1 81 ? -1.276 -14.137 -0.899 1.00 74.81 81 PHE A N 1
ATOM 687 C CA . PHE A 1 81 ? -0.212 -13.162 -1.099 1.00 74.81 81 PHE A CA 1
ATOM 688 C C . PHE A 1 81 ? 0.574 -13.034 0.209 1.00 74.81 81 PHE A C 1
ATOM 690 O O . PHE A 1 81 ? -0.020 -12.598 1.203 1.00 74.81 81 PHE A O 1
ATOM 697 N N . PRO A 1 82 ? 1.862 -13.422 0.224 1.00 75.50 82 PRO A N 1
ATOM 698 C CA . PRO A 1 82 ? 2.722 -13.236 1.383 1.00 75.50 82 PRO A CA 1
ATOM 699 C C . PRO A 1 82 ? 2.751 -11.770 1.812 1.00 75.50 82 PRO A C 1
ATOM 701 O O . PRO A 1 82 ? 2.681 -10.866 0.971 1.00 75.50 82 PRO A O 1
ATOM 704 N N . ARG A 1 83 ? 2.832 -11.537 3.123 1.00 83.81 83 ARG A N 1
ATOM 705 C CA . ARG A 1 83 ? 3.009 -10.191 3.674 1.00 83.81 83 ARG A CA 1
ATOM 706 C C . ARG A 1 83 ? 4.457 -9.962 4.089 1.00 83.81 83 ARG A C 1
ATOM 708 O O . ARG A 1 83 ? 5.072 -10.843 4.680 1.00 83.81 83 ARG A O 1
ATOM 715 N N . GLN A 1 84 ? 4.966 -8.766 3.824 1.00 84.62 84 GLN A N 1
ATOM 716 C CA . GLN A 1 84 ?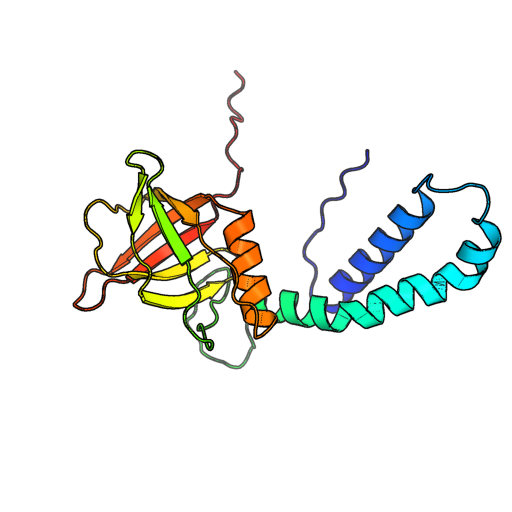 6.262 -8.303 4.296 1.00 84.62 84 GLN A CA 1
ATOM 717 C C . GLN A 1 84 ? 6.076 -7.333 5.468 1.00 84.62 84 GLN A C 1
ATOM 719 O O . GLN A 1 84 ? 5.171 -6.496 5.425 1.00 84.62 84 GLN A O 1
ATOM 724 N N . PRO A 1 85 ? 6.912 -7.420 6.518 1.00 90.75 85 PRO A N 1
ATOM 725 C CA . PRO A 1 85 ? 6.892 -6.442 7.596 1.00 90.75 85 PRO A CA 1
ATOM 726 C C . PRO A 1 85 ? 7.326 -5.072 7.069 1.00 90.75 85 PRO A C 1
ATOM 728 O O . PRO A 1 85 ? 8.220 -4.975 6.223 1.00 90.75 85 PRO A O 1
ATOM 731 N N . TRP A 1 86 ? 6.714 -4.011 7.586 1.00 92.75 86 TRP A N 1
ATOM 732 C CA . TRP A 1 86 ? 7.169 -2.649 7.329 1.00 92.75 86 TRP A CA 1
ATOM 733 C C . TRP A 1 86 ? 8.463 -2.394 8.108 1.00 92.75 86 TRP A C 1
ATOM 735 O O . TRP A 1 86 ? 8.514 -2.606 9.318 1.00 92.75 86 TRP A O 1
ATOM 745 N N . LYS A 1 87 ? 9.528 -1.982 7.415 1.00 90.44 87 LYS A N 1
ATOM 746 C CA . LYS A 1 87 ? 10.871 -1.814 8.007 1.00 90.44 87 LYS A CA 1
ATOM 747 C C . LYS A 1 87 ? 11.342 -0.360 8.043 1.00 90.44 87 LYS A C 1
ATOM 749 O O . LYS A 1 87 ? 12.465 -0.096 8.461 1.00 90.44 87 LYS A O 1
ATOM 754 N N . TRP A 1 88 ? 10.509 0.568 7.582 1.00 90.62 88 TRP A N 1
ATOM 755 C CA . TRP A 1 88 ? 10.858 1.979 7.432 1.00 90.62 88 TRP A CA 1
ATOM 756 C C . TRP A 1 88 ? 10.151 2.845 8.477 1.00 90.62 88 TRP A C 1
ATOM 758 O O . TRP A 1 88 ? 9.283 2.372 9.212 1.00 90.62 88 TRP A O 1
ATOM 768 N N . GLY A 1 89 ? 10.517 4.127 8.539 1.00 88.31 89 GLY A N 1
ATOM 769 C CA . GLY A 1 89 ? 9.800 5.108 9.356 1.00 88.31 89 GLY A CA 1
ATOM 770 C C . GLY A 1 89 ? 8.323 5.209 8.963 1.00 88.31 89 GLY A C 1
ATOM 771 O O . GLY A 1 89 ? 7.940 4.833 7.852 1.00 88.31 89 GLY A O 1
ATOM 772 N N . GLN A 1 90 ? 7.487 5.698 9.880 1.00 90.88 90 GLN A N 1
ATOM 773 C CA . GLN A 1 90 ? 6.061 5.865 9.612 1.00 90.88 90 GLN A CA 1
ATOM 774 C C . GLN A 1 90 ? 5.837 7.024 8.626 1.00 90.88 90 GLN A C 1
ATOM 776 O O . GLN A 1 90 ? 6.198 8.157 8.950 1.00 90.88 90 GLN A O 1
ATOM 781 N N . PRO A 1 91 ? 5.224 6.781 7.454 1.00 89.88 91 PRO A N 1
ATOM 782 C CA . PRO A 1 91 ? 4.861 7.854 6.539 1.00 89.88 91 PRO A CA 1
ATOM 783 C C . PRO A 1 91 ? 3.619 8.617 7.022 1.00 89.88 91 PRO A C 1
ATOM 785 O O . PRO A 1 91 ? 2.795 8.092 7.776 1.00 89.88 91 PRO A O 1
ATOM 788 N N . SER A 1 92 ? 3.462 9.851 6.540 1.00 90.75 92 SER A N 1
ATOM 789 C CA . SER A 1 92 ? 2.324 10.732 6.838 1.00 90.75 92 SER A CA 1
ATOM 790 C C . SER A 1 92 ? 1.065 10.298 6.080 1.00 90.75 92 SER A C 1
ATOM 792 O O . SER A 1 92 ? 0.620 10.967 5.149 1.00 90.75 92 SER A O 1
ATOM 794 N N . VAL A 1 93 ? 0.493 9.158 6.473 1.00 92.19 93 VAL A N 1
ATOM 795 C CA . VAL A 1 93 ? -0.732 8.587 5.895 1.00 92.19 93 VAL A CA 1
ATOM 796 C C . VAL A 1 93 ? -1.836 8.435 6.937 1.00 92.19 93 VAL A C 1
ATOM 798 O O . VAL A 1 93 ? -1.587 8.233 8.125 1.00 92.19 93 VAL A O 1
ATOM 801 N N . SER A 1 94 ? -3.083 8.505 6.484 1.00 92.69 94 SER A N 1
ATOM 802 C CA . SER A 1 94 ? -4.282 8.361 7.308 1.00 92.69 94 SER A CA 1
ATOM 803 C C . SER A 1 94 ? -5.378 7.605 6.563 1.00 92.69 94 SER A C 1
ATOM 805 O O . SER A 1 94 ? -5.381 7.536 5.331 1.00 92.69 94 SER A O 1
ATOM 807 N N . LEU A 1 95 ? -6.315 7.028 7.314 1.00 92.56 95 LEU A N 1
ATOM 808 C CA . LEU A 1 95 ? -7.551 6.502 6.741 1.00 92.56 95 LEU A CA 1
ATOM 809 C C . LEU A 1 95 ? -8.640 7.557 6.852 1.00 92.56 95 LEU A C 1
ATOM 811 O O . LEU A 1 95 ? -8.761 8.211 7.880 1.00 92.56 95 LEU A O 1
ATOM 815 N N . CYS A 1 96 ? -9.489 7.684 5.847 1.00 90.88 96 CYS A N 1
ATOM 816 C CA . CYS A 1 96 ? -10.718 8.448 5.962 1.00 90.88 96 CYS A CA 1
ATOM 817 C C . CYS A 1 96 ? -11.922 7.586 5.598 1.00 90.88 96 CYS A C 1
ATOM 819 O O . CYS A 1 96 ? -11.875 6.715 4.727 1.00 90.88 96 CYS A O 1
ATOM 821 N N . ARG A 1 97 ? -13.020 7.816 6.311 1.00 84.62 97 ARG A N 1
ATOM 822 C CA . ARG A 1 97 ? -14.299 7.167 6.027 1.00 84.62 97 ARG A CA 1
ATOM 823 C C . ARG A 1 97 ? -15.026 7.944 4.937 1.00 84.62 97 ARG A C 1
ATOM 825 O O . ARG A 1 97 ? -15.176 9.158 5.060 1.00 84.62 97 ARG A O 1
ATOM 832 N N . GLU A 1 98 ? -15.511 7.246 3.913 1.00 72.25 98 GLU A N 1
ATOM 833 C CA . GLU A 1 98 ? -16.204 7.879 2.781 1.00 72.25 98 GLU A CA 1
ATOM 834 C C . GLU A 1 98 ? -17.488 8.602 3.235 1.00 72.25 98 GLU A C 1
ATOM 836 O O . GLU A 1 98 ? -17.748 9.727 2.821 1.00 72.25 98 GLU A O 1
ATOM 841 N N . GLU A 1 99 ? -18.225 8.010 4.178 1.00 71.81 99 GLU A N 1
ATOM 842 C CA . GLU A 1 99 ? -19.514 8.527 4.663 1.00 71.81 99 GLU A CA 1
ATOM 843 C C . GLU A 1 99 ? -19.391 9.724 5.615 1.00 71.81 99 GLU A C 1
ATOM 845 O O . GLU A 1 99 ? -20.197 10.648 5.562 1.00 71.81 99 GLU A O 1
ATOM 850 N N . SER A 1 100 ? -18.406 9.711 6.519 1.00 72.06 100 SER A N 1
ATOM 851 C CA . SER A 1 100 ? -18.325 10.686 7.617 1.00 72.06 100 SER A CA 1
ATOM 852 C C . SER A 1 100 ? -17.183 11.687 7.482 1.00 72.06 100 SER A C 1
ATOM 854 O O . SER A 1 100 ? -17.074 12.585 8.314 1.00 72.06 100 SER A O 1
ATOM 856 N N . LYS A 1 101 ? -16.300 11.521 6.483 1.00 71.94 101 LYS A N 1
ATOM 857 C CA . LYS A 1 101 ? -15.042 12.275 6.316 1.00 71.94 101 LYS A CA 1
ATOM 858 C C . LYS A 1 101 ? -14.159 12.311 7.573 1.00 71.94 101 LYS A C 1
ATOM 860 O O . LYS A 1 101 ? -13.222 13.100 7.641 1.00 71.94 101 LYS A O 1
ATOM 865 N N . LYS A 1 102 ? -14.430 11.460 8.570 1.00 83.31 102 LYS A N 1
ATOM 866 C CA . LYS A 1 102 ? -13.614 11.362 9.779 1.00 83.31 102 LYS A CA 1
ATOM 867 C C . LYS A 1 102 ? -12.281 10.731 9.394 1.00 83.31 102 LYS A C 1
ATOM 869 O O . LYS A 1 102 ? -12.255 9.610 8.876 1.00 83.31 102 LYS A O 1
ATOM 874 N N . THR A 1 103 ? -11.205 11.460 9.658 1.00 89.00 103 THR A N 1
ATOM 875 C CA . THR A 1 103 ? -9.835 10.979 9.500 1.00 89.00 103 THR A CA 1
ATOM 876 C C . THR A 1 103 ? -9.436 10.161 10.721 1.00 89.00 103 THR A C 1
ATOM 878 O O . THR A 1 103 ? -9.716 10.530 11.859 1.00 89.00 103 THR A O 1
ATOM 881 N N . ILE A 1 104 ? -8.792 9.033 10.471 1.00 90.62 104 ILE A N 1
ATOM 882 C CA . ILE A 1 104 ? -8.284 8.086 11.450 1.00 90.62 104 ILE A CA 1
ATOM 883 C C . ILE A 1 104 ? -6.770 8.069 11.281 1.00 90.62 104 ILE A C 1
ATOM 885 O O . ILE A 1 104 ? -6.247 7.754 10.206 1.00 90.62 104 ILE A O 1
ATOM 889 N N . ILE A 1 105 ? -6.077 8.444 12.351 1.00 91.12 105 ILE A N 1
ATOM 890 C CA . ILE A 1 105 ? -4.623 8.557 12.370 1.00 91.12 105 ILE A CA 1
ATOM 891 C C . ILE A 1 105 ? -4.011 7.155 12.400 1.00 91.12 105 ILE A C 1
ATOM 893 O O . ILE A 1 105 ? -4.369 6.315 13.232 1.00 91.12 105 ILE A O 1
ATOM 897 N N . ILE A 1 106 ? -3.075 6.914 11.481 1.00 93.50 106 ILE A N 1
ATOM 898 C CA . ILE A 1 106 ? -2.264 5.698 11.445 1.00 93.50 106 ILE A CA 1
ATOM 899 C C . ILE A 1 106 ? -0.993 5.965 12.253 1.00 93.50 106 ILE A C 1
ATOM 901 O O . ILE A 1 106 ? -0.215 6.856 11.922 1.00 93.50 106 ILE A O 1
ATOM 905 N N . LYS A 1 107 ? -0.778 5.173 13.306 1.00 92.38 107 LYS A N 1
ATOM 906 C CA . LYS A 1 107 ? 0.425 5.230 14.148 1.00 92.38 107 LYS A CA 1
ATOM 907 C C . LYS A 1 107 ? 1.608 4.541 13.500 1.00 92.38 107 LYS A C 1
ATOM 909 O O . LYS A 1 107 ? 2.717 5.060 13.533 1.00 92.38 107 LYS A O 1
ATOM 914 N N . THR A 1 108 ? 1.381 3.346 12.969 1.00 93.50 108 THR A N 1
ATOM 915 C CA . THR A 1 108 ? 2.412 2.619 12.237 1.00 93.50 108 THR A CA 1
ATOM 916 C C . THR A 1 108 ? 1.800 1.687 11.201 1.00 93.50 108 THR A C 1
ATOM 918 O O . THR A 1 108 ? 0.724 1.123 11.413 1.00 93.50 108 THR A O 1
ATOM 921 N N . ILE A 1 109 ? 2.485 1.503 10.081 1.00 95.31 109 ILE A N 1
ATOM 922 C CA . ILE A 1 109 ? 2.243 0.383 9.177 1.00 95.31 109 ILE A CA 1
ATOM 923 C C . ILE A 1 109 ? 2.960 -0.829 9.775 1.00 95.31 109 ILE A C 1
ATOM 925 O O . ILE A 1 109 ? 4.153 -0.778 10.043 1.00 95.31 109 ILE A O 1
ATOM 929 N N . CYS A 1 110 ? 2.238 -1.923 10.013 1.00 93.88 110 CYS A N 1
ATOM 930 C CA . CYS A 1 110 ? 2.813 -3.141 10.586 1.00 93.88 110 CYS A CA 1
ATOM 931 C C . CYS A 1 110 ? 3.393 -4.045 9.493 1.00 93.88 110 CYS A C 1
ATOM 933 O O . CYS A 1 110 ? 4.543 -4.478 9.555 1.00 93.88 110 CYS A O 1
ATOM 935 N N . ASP A 1 111 ? 2.574 -4.347 8.487 1.00 93.31 111 ASP A N 1
ATOM 936 C CA . ASP A 1 111 ? 2.927 -5.207 7.362 1.00 93.31 111 ASP A CA 1
ATOM 937 C C . ASP A 1 111 ? 2.133 -4.824 6.104 1.00 93.31 111 ASP A C 1
ATOM 939 O O . ASP A 1 111 ? 1.138 -4.093 6.160 1.00 93.31 111 ASP A O 1
ATOM 943 N N . TYR A 1 112 ? 2.594 -5.300 4.950 1.00 91.56 112 TYR A N 1
ATOM 944 C CA . TYR A 1 112 ? 1.976 -5.034 3.657 1.00 91.56 112 TYR A CA 1
ATOM 945 C C . TYR A 1 112 ? 2.114 -6.219 2.699 1.00 91.56 112 TYR A C 1
ATOM 947 O O . TYR A 1 112 ? 2.923 -7.118 2.884 1.00 91.56 112 TYR A O 1
ATOM 955 N N . SER A 1 113 ? 1.296 -6.225 1.655 1.00 88.12 113 SER A N 1
ATOM 956 C CA . SER A 1 113 ? 1.388 -7.113 0.486 1.00 88.12 113 SER A CA 1
ATOM 957 C C . SER A 1 113 ? 0.903 -6.351 -0.737 1.00 88.12 113 SER A C 1
ATOM 959 O O . SER A 1 113 ? 0.254 -5.323 -0.587 1.00 88.12 113 SER A O 1
ATOM 961 N N . CYS A 1 114 ? 1.041 -6.893 -1.943 1.00 80.69 114 CYS A N 1
ATOM 962 C CA . CYS A 1 114 ? 0.419 -6.292 -3.131 1.00 80.69 114 CYS A CA 1
ATOM 963 C C . CYS A 1 114 ? -1.104 -6.036 -3.038 1.00 80.69 114 CYS A C 1
ATOM 965 O O . CYS A 1 114 ? -1.646 -5.311 -3.874 1.00 80.69 114 CYS A O 1
ATOM 967 N N . LYS A 1 115 ? -1.818 -6.639 -2.074 1.00 86.69 115 LYS A N 1
ATOM 968 C CA . LYS A 1 115 ? -3.276 -6.513 -1.924 1.00 86.69 115 LYS A CA 1
ATOM 969 C C . LYS A 1 115 ? -3.734 -5.772 -0.681 1.00 86.69 115 LYS A C 1
ATOM 971 O O . LYS A 1 115 ? -4.930 -5.550 -0.555 1.00 86.69 115 LYS A O 1
ATOM 976 N N . GLY A 1 116 ? -2.862 -5.390 0.243 1.00 91.00 116 GLY A N 1
ATOM 977 C CA . GLY A 1 116 ? -3.348 -4.741 1.457 1.00 91.00 116 GLY A CA 1
ATOM 978 C C . GLY A 1 116 ? -2.291 -4.446 2.500 1.00 91.00 116 GLY A C 1
ATOM 979 O O . GLY A 1 116 ? -1.169 -4.944 2.411 1.00 91.00 116 GLY A O 1
ATOM 980 N N . LEU A 1 117 ? -2.712 -3.676 3.501 1.00 94.81 117 LEU A N 1
ATOM 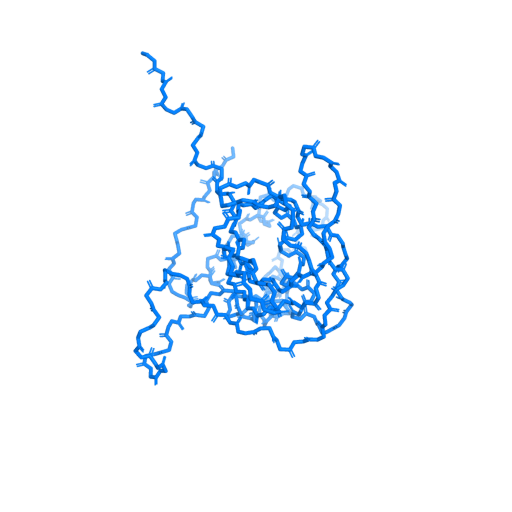981 C CA . LEU A 1 117 ? -1.914 -3.189 4.624 1.00 94.81 117 LEU A CA 1
ATOM 982 C C . LEU A 1 117 ? -2.458 -3.751 5.948 1.00 94.81 117 LEU A C 1
ATOM 984 O O . LEU A 1 117 ? -3.650 -4.056 6.064 1.00 94.81 117 LEU A O 1
ATOM 988 N N . ALA A 1 118 ? -1.596 -3.911 6.949 1.00 95.62 118 ALA A N 1
ATOM 989 C CA . ALA A 1 118 ? -1.981 -3.906 8.360 1.00 95.62 118 ALA A CA 1
ATOM 990 C C . ALA A 1 118 ? -1.494 -2.607 8.996 1.00 95.62 118 ALA A C 1
ATOM 992 O O . ALA A 1 118 ? -0.326 -2.249 8.870 1.00 95.62 118 ALA A O 1
ATOM 993 N N . LEU A 1 119 ? -2.401 -1.921 9.677 1.00 95.94 119 LEU A N 1
ATOM 994 C CA . LEU A 1 119 ? -2.207 -0.577 10.190 1.00 95.94 119 LEU A CA 1
ATOM 995 C C . LEU A 1 119 ? -2.505 -0.573 11.680 1.00 95.94 119 LEU A C 1
ATOM 997 O O . LEU A 1 119 ? -3.600 -0.950 12.089 1.00 95.94 119 LEU A O 1
ATOM 1001 N N . GLN A 1 120 ? -1.558 -0.121 12.486 1.00 95.06 120 GLN A N 1
ATOM 1002 C CA . GLN A 1 120 ? -1.835 0.241 13.863 1.00 95.06 120 GLN A CA 1
ATOM 1003 C C . GLN A 1 120 ? -2.431 1.646 13.883 1.00 95.06 120 GLN A C 1
ATOM 1005 O O . GLN A 1 120 ? -1.851 2.577 13.320 1.00 95.06 120 GLN A O 1
ATOM 1010 N N . ILE A 1 121 ? -3.570 1.807 14.544 1.00 93.12 121 ILE A N 1
ATOM 1011 C CA . ILE A 1 121 ? -4.294 3.080 14.610 1.00 93.12 121 ILE A CA 1
ATOM 1012 C C . ILE A 1 121 ? -4.522 3.506 16.058 1.00 93.12 121 ILE A C 1
ATOM 1014 O O . ILE A 1 121 ? -4.313 2.731 16.991 1.00 93.12 121 ILE A O 1
ATOM 1018 N N . GLU A 1 122 ? -4.912 4.762 16.255 1.00 87.56 122 GLU A N 1
ATOM 1019 C CA . GLU A 1 122 ? -5.189 5.285 17.597 1.00 87.56 122 GLU A CA 1
ATOM 1020 C C . GLU A 1 122 ? -6.527 4.817 18.155 1.00 87.56 122 GLU A C 1
ATOM 1022 O O . GLU A 1 122 ? -6.618 4.507 19.339 1.00 87.56 122 GLU A O 1
ATOM 1027 N N . ASP A 1 123 ? -7.543 4.773 17.295 1.00 85.69 123 ASP A N 1
ATOM 1028 C CA . ASP A 1 123 ? -8.931 4.563 17.678 1.00 85.69 123 ASP A CA 1
ATOM 1029 C C . ASP A 1 123 ? -9.674 3.800 16.573 1.00 85.69 123 ASP A C 1
ATOM 1031 O O . ASP A 1 123 ? -9.671 4.209 15.410 1.00 85.69 123 ASP A O 1
ATOM 1035 N N . ILE A 1 124 ? -10.322 2.694 16.944 1.00 86.44 124 ILE A N 1
ATOM 1036 C CA . ILE A 1 124 ? -11.166 1.885 16.051 1.00 86.44 124 ILE A CA 1
ATOM 1037 C C . ILE A 1 124 ? -12.620 2.370 16.005 1.00 86.44 124 ILE A C 1
ATOM 1039 O O . ILE A 1 124 ? -13.428 1.796 15.276 1.00 86.44 124 ILE A O 1
ATOM 1043 N N . SER A 1 125 ? -12.987 3.396 16.776 1.00 84.19 125 SER A N 1
ATOM 1044 C CA . SER A 1 125 ? -14.375 3.832 16.924 1.00 84.19 125 SER A CA 1
ATOM 1045 C C . SER A 1 125 ? -15.021 4.165 15.580 1.00 84.19 125 SER A C 1
ATOM 1047 O O . SER A 1 125 ? -14.647 5.113 14.879 1.00 84.19 125 SER A O 1
ATOM 1049 N N . GLY A 1 126 ? -16.058 3.396 15.244 1.00 81.12 126 GLY A N 1
ATOM 1050 C CA . GLY A 1 126 ? -16.808 3.543 14.001 1.00 81.12 126 GLY A CA 1
ATOM 1051 C C . GLY A 1 126 ? -16.165 2.879 12.781 1.00 81.12 126 GLY A C 1
ATOM 1052 O O . GLY A 1 126 ? -16.598 3.178 11.669 1.00 81.12 126 GLY A O 1
ATOM 1053 N N . LEU A 1 127 ? -15.165 2.012 12.977 1.00 88.44 127 LEU A N 1
ATOM 1054 C CA . LEU A 1 127 ? -14.707 1.050 11.979 1.00 88.44 127 LEU A CA 1
ATOM 1055 C C . LEU A 1 127 ? -15.419 -0.292 12.154 1.00 88.44 127 LEU A C 1
ATOM 1057 O O . LEU A 1 127 ? -15.649 -0.758 13.268 1.00 88.44 127 LEU A O 1
ATOM 1061 N N . SER A 1 128 ? -15.729 -0.938 11.036 1.00 90.62 128 SER A N 1
ATOM 1062 C CA . SER A 1 128 ? -16.332 -2.271 11.008 1.00 90.62 128 SER A CA 1
ATOM 1063 C C . SER A 1 128 ? -15.734 -3.114 9.885 1.00 90.62 128 SER A C 1
ATOM 1065 O O . SER A 1 128 ? -15.275 -2.583 8.873 1.00 90.62 128 SER A O 1
ATOM 1067 N N . ASN A 1 129 ? -15.711 -4.438 10.059 1.00 92.12 129 ASN A N 1
ATOM 1068 C CA . ASN A 1 129 ? -15.321 -5.343 8.976 1.00 92.12 129 ASN A CA 1
ATOM 1069 C C . ASN A 1 129 ? -16.308 -5.204 7.804 1.00 92.12 129 ASN A C 1
ATOM 1071 O O . ASN A 1 129 ? -17.511 -5.095 8.017 1.00 92.12 129 ASN A O 1
ATOM 1075 N N . GLY A 1 130 ? -15.798 -5.220 6.575 1.00 90.38 130 GLY A N 1
ATOM 1076 C CA . GLY A 1 130 ? -16.563 -4.984 5.348 1.00 90.38 130 GLY A CA 1
ATOM 1077 C C . GLY A 1 130 ? -16.701 -3.506 4.970 1.00 90.38 130 GLY A C 1
ATOM 1078 O O . GLY A 1 130 ? -17.073 -3.201 3.842 1.00 90.38 130 GLY A O 1
ATOM 1079 N N . GLN A 1 131 ? -16.360 -2.577 5.866 1.00 90.94 131 GLN A N 1
ATOM 1080 C CA . GLN A 1 131 ? -16.482 -1.152 5.585 1.00 90.94 131 GLN A CA 1
ATOM 1081 C C . GLN A 1 131 ? -15.445 -0.670 4.572 1.00 90.94 131 GLN A C 1
ATOM 1083 O O . GLN A 1 131 ? -14.272 -1.049 4.637 1.00 90.94 131 GLN A O 1
ATOM 1088 N N . VAL A 1 132 ? -15.870 0.224 3.678 1.00 91.69 132 VAL A N 1
ATOM 1089 C CA . VAL A 1 132 ? -14.983 0.901 2.730 1.00 91.69 132 VAL A CA 1
ATOM 1090 C C . VAL A 1 132 ? -14.346 2.127 3.383 1.00 91.69 132 VAL A C 1
ATOM 1092 O O . VAL A 1 132 ? -15.020 2.982 3.961 1.00 91.69 132 VAL A O 1
ATOM 1095 N N . VAL A 1 133 ? -13.026 2.208 3.277 1.00 92.81 133 VAL A N 1
ATOM 1096 C CA . VAL A 1 133 ? -12.194 3.315 3.747 1.00 92.81 133 VAL A CA 1
ATOM 1097 C C . VAL A 1 133 ? -11.275 3.777 2.628 1.00 92.81 133 VAL A C 1
ATOM 1099 O O . VAL A 1 133 ? -10.936 3.015 1.720 1.00 92.81 133 VAL A O 1
ATOM 1102 N N . CYS A 1 134 ? -10.844 5.028 2.708 1.00 92.38 134 CYS A N 1
ATOM 1103 C CA . CYS A 1 134 ? -9.900 5.608 1.773 1.00 92.38 134 CYS A CA 1
ATOM 1104 C C . CYS A 1 134 ? -8.555 5.863 2.457 1.00 92.38 134 CYS A C 1
ATOM 1106 O O . CYS A 1 134 ? -8.522 6.359 3.580 1.00 92.38 134 CYS A O 1
ATOM 1108 N N . LEU A 1 135 ? -7.449 5.550 1.785 1.00 92.38 135 LEU A N 1
ATOM 1109 C CA . LEU A 1 135 ? -6.107 5.928 2.225 1.00 92.38 135 LEU A CA 1
ATOM 1110 C C . LEU A 1 135 ? -5.752 7.302 1.642 1.00 92.38 135 LEU A C 1
ATOM 1112 O O . LEU A 1 135 ? -5.933 7.534 0.445 1.00 92.38 135 LEU A O 1
ATOM 1116 N N . GLN A 1 136 ? -5.258 8.207 2.483 1.00 92.25 136 GLN A N 1
ATOM 1117 C CA . GLN A 1 136 ? -4.846 9.560 2.105 1.00 92.25 136 GLN A CA 1
ATOM 1118 C C . GLN A 1 136 ? -3.533 9.937 2.786 1.00 92.25 136 GLN A C 1
ATOM 1120 O O . GLN A 1 136 ? -3.186 9.372 3.822 1.00 92.25 136 GLN A O 1
ATOM 1125 N N . GLY A 1 137 ? -2.835 10.923 2.231 1.00 91.19 137 GLY A N 1
ATOM 1126 C CA . GLY A 1 137 ? -1.572 11.432 2.753 1.00 91.19 137 GLY A CA 1
ATOM 1127 C C . GLY A 1 137 ? -0.509 11.496 1.670 1.00 91.19 137 GLY A C 1
ATOM 1128 O O . GLY A 1 137 ? -0.831 11.421 0.483 1.00 91.19 137 GLY A O 1
ATOM 1129 N N . ASP A 1 138 ? 0.740 11.591 2.110 1.00 88.31 138 ASP A N 1
ATOM 1130 C CA . ASP A 1 138 ? 1.891 11.782 1.236 1.00 88.31 138 ASP A CA 1
ATOM 1131 C C . ASP A 1 138 ? 2.859 10.604 1.339 1.00 88.31 138 ASP A C 1
ATOM 1133 O O . ASP A 1 138 ? 3.112 10.045 2.413 1.00 88.31 138 ASP A O 1
ATOM 1137 N N . SER A 1 139 ? 3.426 10.227 0.197 1.00 84.50 139 SER A N 1
ATOM 1138 C CA . SER A 1 139 ? 4.521 9.268 0.139 1.00 84.50 139 SER A CA 1
ATOM 1139 C C . SER A 1 139 ? 5.783 9.856 0.787 1.00 84.50 139 SER A C 1
ATOM 1141 O O . SER A 1 139 ? 6.099 11.022 0.530 1.00 84.50 139 SER A O 1
ATOM 1143 N N . PRO A 1 140 ? 6.552 9.082 1.572 1.00 86.31 140 PRO A N 1
ATOM 1144 C CA . PRO A 1 140 ? 7.812 9.563 2.136 1.00 86.31 140 PRO A CA 1
ATOM 1145 C C . PRO A 1 140 ? 8.824 9.851 1.012 1.00 86.31 140 PRO A C 1
ATOM 1147 O O . PRO A 1 140 ? 8.815 9.125 0.021 1.00 86.31 140 PRO A O 1
ATOM 1150 N N . PRO A 1 141 ? 9.702 10.864 1.128 1.00 76.00 141 PRO A N 1
ATOM 1151 C CA . PRO A 1 141 ? 10.682 11.172 0.081 1.00 76.00 141 PRO A CA 1
ATOM 1152 C C . PRO A 1 141 ? 11.771 10.096 -0.033 1.00 76.00 141 PRO A C 1
ATOM 1154 O O . PRO A 1 141 ? 12.204 9.771 -1.134 1.00 76.00 141 PRO A O 1
ATOM 1157 N N . GLU A 1 142 ? 12.171 9.503 1.095 1.00 78.25 142 GLU A N 1
ATOM 1158 C CA . GLU A 1 142 ? 13.151 8.421 1.171 1.00 78.25 142 GLU A CA 1
ATOM 1159 C C . GLU A 1 142 ? 12.795 7.423 2.293 1.00 78.25 142 GLU A C 1
ATOM 1161 O O . GLU A 1 142 ? 12.140 7.801 3.270 1.00 78.25 142 GLU A O 1
ATOM 1166 N N . PRO A 1 143 ? 13.238 6.155 2.186 1.00 81.56 143 PRO A N 1
ATOM 1167 C CA . PRO A 1 143 ? 13.899 5.570 1.017 1.00 81.56 143 PRO A CA 1
ATOM 1168 C C . PRO A 1 143 ? 12.913 5.320 -0.133 1.00 81.56 143 PRO A C 1
ATOM 1170 O O . PRO A 1 143 ? 11.711 5.158 0.089 1.00 81.56 143 PRO A O 1
ATOM 1173 N N . PHE A 1 144 ? 13.429 5.251 -1.365 1.00 72.94 144 PHE A N 1
ATOM 1174 C CA . PHE A 1 144 ? 12.614 5.075 -2.575 1.00 72.94 144 PHE A CA 1
ATOM 1175 C C . PHE A 1 144 ? 11.646 3.886 -2.479 1.00 72.94 144 PHE A C 1
ATOM 1177 O O . PHE A 1 144 ? 10.498 3.989 -2.887 1.00 72.94 144 PHE A O 1
ATOM 1184 N N . GLU A 1 145 ? 12.059 2.765 -1.893 1.00 77.69 145 GLU A N 1
ATOM 1185 C CA . GLU A 1 145 ? 11.204 1.579 -1.733 1.00 77.69 145 GLU A CA 1
ATOM 1186 C C . GLU A 1 145 ? 9.931 1.882 -0.929 1.00 77.69 145 GLU A C 1
ATOM 1188 O O . GLU A 1 145 ? 8.828 1.527 -1.352 1.00 77.69 145 GLU A O 1
ATOM 1193 N N . ALA A 1 146 ? 10.080 2.593 0.195 1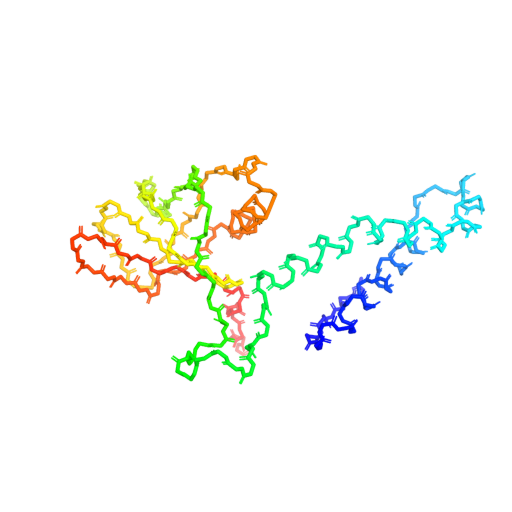.00 82.62 146 ALA A N 1
ATOM 1194 C CA . ALA A 1 146 ? 8.964 3.021 1.029 1.00 82.62 146 ALA A CA 1
ATOM 1195 C C . ALA A 1 146 ? 8.054 3.988 0.264 1.00 82.62 146 ALA A C 1
ATOM 1197 O O . ALA A 1 146 ? 6.834 3.828 0.299 1.00 82.62 146 ALA A O 1
ATOM 1198 N N . ASN A 1 147 ? 8.643 4.943 -0.466 1.00 83.81 147 ASN A N 1
ATOM 1199 C CA . ASN A 1 147 ? 7.913 5.866 -1.336 1.00 83.81 147 ASN A CA 1
ATOM 1200 C C . ASN A 1 147 ? 6.991 5.103 -2.297 1.00 83.81 147 ASN A C 1
ATOM 1202 O O . ASN A 1 147 ? 5.779 5.306 -2.279 1.00 83.81 147 ASN A O 1
ATOM 1206 N N . TYR A 1 148 ? 7.547 4.153 -3.052 1.00 79.19 148 TYR A N 1
ATOM 1207 C CA . TYR A 1 148 ? 6.813 3.403 -4.070 1.00 79.19 148 TYR A CA 1
ATOM 1208 C C . TYR A 1 148 ? 5.678 2.553 -3.509 1.00 79.19 148 TYR A C 1
ATOM 1210 O O . TYR A 1 148 ? 4.602 2.494 -4.110 1.00 79.19 148 TYR A O 1
ATOM 1218 N N . ILE A 1 149 ? 5.899 1.879 -2.377 1.00 85.38 149 ILE A N 1
ATOM 1219 C CA . ILE A 1 149 ? 4.847 1.080 -1.742 1.00 85.38 149 ILE A CA 1
ATOM 1220 C C . ILE A 1 149 ? 3.676 1.983 -1.350 1.00 85.38 149 ILE A C 1
ATOM 1222 O O . ILE A 1 149 ? 2.523 1.655 -1.636 1.00 85.38 149 ILE A O 1
ATOM 1226 N N . ILE A 1 150 ? 3.961 3.126 -0.725 1.00 89.56 150 ILE A N 1
ATOM 1227 C CA . ILE A 1 150 ? 2.923 4.064 -0.296 1.00 89.56 150 ILE A CA 1
ATOM 1228 C C . ILE A 1 150 ? 2.214 4.679 -1.500 1.00 89.56 150 ILE A C 1
ATOM 1230 O O . ILE A 1 150 ? 0.987 4.669 -1.533 1.00 89.56 150 ILE A O 1
ATOM 1234 N N . ASP A 1 151 ? 2.951 5.094 -2.527 1.00 86.06 151 ASP A N 1
ATOM 1235 C CA . ASP A 1 151 ? 2.395 5.600 -3.784 1.00 86.06 151 ASP A CA 1
ATOM 1236 C C . ASP A 1 151 ? 1.449 4.604 -4.453 1.00 86.06 151 ASP A C 1
ATOM 1238 O O . ASP A 1 151 ? 0.380 4.975 -4.945 1.00 86.06 151 ASP A O 1
ATOM 1242 N N . TYR A 1 152 ? 1.817 3.321 -4.468 1.00 85.19 152 TYR A N 1
ATOM 1243 C CA . TYR A 1 152 ? 0.962 2.264 -4.994 1.00 85.19 152 TYR A CA 1
ATOM 1244 C C . TYR A 1 152 ? -0.383 2.220 -4.257 1.00 85.19 152 TYR A C 1
ATOM 1246 O O . TYR A 1 152 ? -1.437 2.212 -4.896 1.00 85.19 152 TYR A O 1
ATOM 1254 N N . PHE A 1 153 ? -0.375 2.249 -2.923 1.00 89.00 153 PHE A N 1
ATOM 1255 C CA . PHE A 1 153 ? -1.613 2.222 -2.145 1.00 89.00 153 PHE A CA 1
ATOM 1256 C C . PHE A 1 153 ? -2.407 3.533 -2.219 1.00 89.00 153 PHE A C 1
ATOM 1258 O O . PHE A 1 153 ? -3.635 3.493 -2.327 1.00 89.00 153 PHE A O 1
ATOM 1265 N N . LEU A 1 154 ? -1.734 4.685 -2.234 1.00 88.38 154 LEU A N 1
ATOM 1266 C CA . LEU A 1 154 ? -2.369 5.994 -2.408 1.00 88.38 154 LEU A CA 1
ATOM 1267 C C . LEU A 1 154 ? -3.057 6.117 -3.775 1.00 88.38 154 LEU A C 1
ATOM 1269 O O . LEU A 1 154 ? -4.115 6.735 -3.870 1.00 88.38 154 LEU A O 1
ATOM 1273 N N . LYS A 1 155 ? -2.522 5.480 -4.827 1.00 85.94 155 LYS A N 1
ATOM 1274 C CA . LYS A 1 155 ? -3.170 5.418 -6.149 1.00 85.94 155 LYS A CA 1
ATOM 1275 C C . LYS A 1 155 ? -4.458 4.596 -6.147 1.00 85.94 155 LYS A C 1
ATOM 1277 O O . LYS A 1 155 ? -5.404 4.977 -6.829 1.00 85.94 155 LYS A O 1
ATOM 1282 N N . ILE A 1 156 ? -4.516 3.502 -5.383 1.00 84.94 156 ILE A N 1
ATOM 1283 C CA . ILE A 1 156 ? -5.720 2.655 -5.283 1.00 84.94 156 ILE A CA 1
ATOM 1284 C C . ILE A 1 156 ? -6.850 3.392 -4.562 1.00 84.94 156 ILE A C 1
ATOM 1286 O O . ILE A 1 156 ? -8.014 3.238 -4.929 1.00 84.94 156 ILE A O 1
ATOM 1290 N N . LYS A 1 157 ? -6.503 4.224 -3.573 1.00 81.88 157 LYS A N 1
ATOM 1291 C CA . LYS A 1 157 ? -7.402 5.029 -2.733 1.00 81.88 157 LYS A CA 1
ATOM 1292 C C . LYS A 1 157 ? -8.371 4.220 -1.880 1.00 81.88 157 LYS A C 1
ATOM 1294 O O . LYS A 1 157 ? -8.366 4.432 -0.678 1.00 81.88 157 LYS A O 1
ATOM 1299 N N . LYS A 1 158 ? -9.186 3.328 -2.449 1.00 90.56 158 LYS A N 1
ATOM 1300 C CA . LYS A 1 158 ? -10.287 2.630 -1.767 1.00 90.56 158 LYS A CA 1
ATOM 1301 C C . LYS A 1 158 ? -9.908 1.226 -1.303 1.00 90.56 158 LYS A C 1
ATOM 1303 O O . LYS A 1 158 ? -9.394 0.407 -2.067 1.00 90.56 158 LYS A O 1
ATOM 1308 N N . PHE A 1 159 ? -10.238 0.929 -0.054 1.00 93.19 159 PHE A N 1
ATOM 1309 C CA . PHE A 1 159 ? -9.945 -0.338 0.595 1.00 93.19 159 PHE A CA 1
ATOM 1310 C C . PHE A 1 159 ? -11.127 -0.807 1.430 1.00 93.19 159 PHE A C 1
ATOM 1312 O O . PHE A 1 159 ? -11.849 -0.001 2.005 1.00 93.19 159 PHE A O 1
ATOM 1319 N N . MET A 1 160 ? -11.290 -2.118 1.538 1.00 94.19 160 MET A N 1
ATOM 1320 C CA . MET A 1 160 ? -12.224 -2.738 2.465 1.00 94.19 160 MET A CA 1
ATOM 1321 C C . MET A 1 160 ? -11.487 -3.132 3.744 1.00 94.19 160 MET A C 1
ATOM 1323 O O . MET A 1 160 ? -10.395 -3.703 3.690 1.00 94.19 160 MET A O 1
ATOM 1327 N N . VAL A 1 161 ? -12.087 -2.858 4.898 1.00 94.12 161 VAL A N 1
ATOM 1328 C CA . VAL A 1 161 ? -11.605 -3.343 6.193 1.00 94.12 161 VAL A CA 1
ATOM 1329 C C . VAL A 1 161 ? -11.890 -4.839 6.293 1.00 94.12 161 VAL A C 1
ATOM 1331 O O . VAL A 1 161 ? -13.040 -5.264 6.272 1.00 94.12 161 VAL A O 1
ATOM 1334 N N . THR A 1 162 ? -10.852 -5.661 6.413 1.00 92.94 162 THR A N 1
ATOM 1335 C CA . THR A 1 162 ? -10.987 -7.128 6.470 1.00 92.94 162 THR A CA 1
ATOM 1336 C C . THR A 1 162 ? -10.739 -7.698 7.858 1.00 92.94 162 THR A C 1
ATOM 1338 O O . THR A 1 162 ? -11.024 -8.867 8.109 1.00 92.94 162 THR A O 1
ATOM 1341 N N . ARG A 1 163 ? -10.132 -6.911 8.749 1.00 91.81 163 ARG A N 1
ATOM 1342 C CA . ARG A 1 163 ? -9.800 -7.337 10.107 1.00 91.81 163 ARG A CA 1
ATOM 1343 C C . ARG A 1 163 ? -9.716 -6.134 11.031 1.00 91.81 163 ARG A C 1
ATOM 1345 O O . ARG A 1 163 ? -9.046 -5.163 10.697 1.00 91.81 163 ARG A O 1
ATOM 1352 N N . ILE A 1 164 ? -10.266 -6.278 12.229 1.00 92.94 164 ILE A N 1
ATOM 1353 C CA . ILE A 1 164 ? -10.040 -5.382 13.363 1.00 92.94 164 ILE A CA 1
ATOM 1354 C C . ILE A 1 164 ? -9.587 -6.252 14.535 1.00 92.94 164 ILE A C 1
ATOM 1356 O O . ILE A 1 164 ? -10.266 -7.208 14.907 1.00 92.94 164 ILE A O 1
ATOM 1360 N N . ALA A 1 165 ? -8.404 -5.972 15.068 1.00 91.19 165 ALA A N 1
ATOM 1361 C CA . ALA A 1 165 ? -7.891 -6.584 16.283 1.00 91.19 165 ALA A CA 1
ATOM 1362 C C . ALA A 1 165 ? -7.873 -5.519 17.378 1.00 91.19 165 ALA A C 1
ATOM 1364 O O . ALA A 1 165 ? -6.988 -4.663 17.396 1.00 91.19 165 ALA A O 1
ATOM 1365 N N . ASP A 1 166 ? -8.866 -5.583 18.261 1.00 83.75 166 ASP A N 1
ATOM 1366 C CA . ASP A 1 166 ? -9.041 -4.644 19.363 1.00 83.75 166 ASP A CA 1
ATOM 1367 C C . ASP A 1 166 ? -8.234 -5.105 20.584 1.00 83.75 166 ASP A C 1
ATOM 1369 O O . ASP A 1 166 ? -8.558 -6.089 21.253 1.00 83.75 166 ASP A O 1
ATOM 1373 N N . ARG A 1 167 ? -7.091 -4.457 20.793 1.00 78.44 167 ARG A N 1
ATOM 1374 C CA . ARG A 1 167 ? -6.168 -4.659 21.918 1.00 78.44 167 ARG A CA 1
ATOM 1375 C C . ARG A 1 167 ? -5.661 -3.283 22.348 1.00 78.44 167 ARG A C 1
ATOM 1377 O O . ARG A 1 167 ? -5.978 -2.283 21.716 1.00 78.44 167 ARG A O 1
ATOM 1384 N N . SER A 1 168 ? -4.796 -3.227 23.361 1.00 80.62 168 SER A N 1
ATOM 1385 C CA . SER A 1 168 ? -4.135 -1.981 23.800 1.00 80.62 168 SER A CA 1
ATOM 1386 C C . SER A 1 168 ? -3.475 -1.181 22.665 1.00 80.62 168 SER A C 1
ATOM 1388 O O . SER A 1 168 ? -3.301 0.029 22.777 1.00 80.62 168 SER A O 1
ATOM 1390 N N . GLN A 1 169 ? -3.113 -1.852 21.571 1.00 85.38 169 GLN A N 1
ATOM 1391 C CA . GLN A 1 169 ? -2.674 -1.257 20.317 1.00 85.38 169 GLN A CA 1
ATOM 1392 C C . GLN A 1 169 ? -3.549 -1.803 19.180 1.00 85.38 169 GLN A C 1
ATOM 1394 O O . GLN A 1 169 ? -3.283 -2.908 18.695 1.00 85.38 169 GLN A O 1
ATOM 1399 N N . PRO A 1 170 ? -4.612 -1.082 18.781 1.00 91.69 170 PRO A N 1
ATOM 1400 C CA . PRO A 1 170 ? -5.550 -1.578 17.786 1.00 91.69 170 PRO A CA 1
ATOM 1401 C C . PRO A 1 170 ? -4.900 -1.720 16.410 1.00 91.69 170 PRO A C 1
ATOM 1403 O O . PRO A 1 170 ? -4.233 -0.800 15.932 1.00 91.69 170 PRO A O 1
ATOM 1406 N N . ILE A 1 171 ? -5.123 -2.865 15.760 1.00 94.69 171 ILE A N 1
ATOM 1407 C CA . ILE A 1 171 ? -4.614 -3.147 14.412 1.00 94.69 171 ILE A CA 1
ATOM 1408 C C . ILE A 1 171 ? -5.779 -3.387 13.460 1.00 94.69 171 ILE A C 1
ATOM 1410 O O . ILE A 1 171 ? -6.638 -4.237 13.702 1.00 94.69 171 ILE A O 1
ATOM 1414 N N . VAL A 1 172 ? -5.756 -2.688 12.331 1.00 95.62 172 VAL A N 1
ATOM 1415 C CA . VAL A 1 172 ? -6.734 -2.798 11.255 1.00 95.62 172 VAL A CA 1
ATOM 1416 C C . VAL A 1 172 ? -6.064 -3.340 10.001 1.00 95.62 172 VAL A C 1
ATOM 1418 O O . VAL A 1 172 ? -5.067 -2.809 9.518 1.00 95.62 172 VAL A O 1
ATOM 1421 N N . GLY A 1 173 ? -6.614 -4.425 9.466 1.00 95.44 173 GLY A N 1
ATOM 1422 C CA . GLY A 1 173 ? -6.250 -4.949 8.157 1.00 95.44 173 GLY A CA 1
ATOM 1423 C C . GLY A 1 173 ? -7.156 -4.354 7.089 1.00 95.44 173 GLY A C 1
ATOM 1424 O O . GLY A 1 173 ? -8.376 -4.479 7.192 1.00 95.44 173 GLY A O 1
ATOM 1425 N N . ILE A 1 174 ? -6.561 -3.753 6.061 1.00 94.75 174 ILE A N 1
ATOM 1426 C CA . ILE A 1 174 ? -7.277 -3.246 4.890 1.00 94.75 174 ILE A CA 1
ATOM 1427 C C . ILE A 1 174 ? -6.824 -3.981 3.630 1.00 94.75 174 ILE A C 1
ATOM 1429 O O . ILE A 1 174 ? -5.649 -4.341 3.496 1.00 94.75 174 ILE A O 1
ATOM 1433 N N . GLN A 1 175 ? -7.750 -4.204 2.702 1.00 93.31 175 GLN A N 1
ATOM 1434 C CA . GLN A 1 175 ? -7.496 -4.898 1.445 1.00 93.31 175 GLN A CA 1
ATOM 1435 C C . GLN A 1 175 ? -8.060 -4.110 0.263 1.00 93.31 175 GLN A C 1
ATOM 1437 O O . GLN A 1 175 ? -9.121 -3.500 0.355 1.00 93.31 175 GLN A O 1
ATOM 1442 N N . THR A 1 176 ? -7.333 -4.108 -0.853 1.00 88.50 176 THR A N 1
ATOM 1443 C CA . THR A 1 176 ? -7.737 -3.450 -2.098 1.00 88.50 176 THR A CA 1
ATOM 1444 C C . THR A 1 176 ? -9.064 -4.026 -2.573 1.00 88.50 176 THR A C 1
ATOM 1446 O O . THR A 1 176 ? -9.181 -5.249 -2.696 1.00 88.50 176 THR A O 1
ATOM 1449 N N . ILE A 1 177 ? -10.021 -3.162 -2.895 1.00 85.06 177 ILE A N 1
ATOM 1450 C CA . ILE A 1 177 ? -11.274 -3.575 -3.526 1.00 85.06 177 ILE A CA 1
ATOM 1451 C C . ILE A 1 177 ? -10.950 -3.821 -4.999 1.00 85.06 177 ILE A C 1
ATOM 1453 O O . ILE A 1 177 ? -10.596 -2.898 -5.726 1.00 85.06 177 ILE A O 1
ATOM 1457 N N . THR A 1 178 ? -10.971 -5.076 -5.439 1.00 63.88 178 THR A N 1
ATOM 1458 C CA . THR A 1 178 ? -10.918 -5.373 -6.873 1.00 63.88 178 THR A CA 1
ATOM 1459 C C . THR A 1 178 ? -12.255 -4.971 -7.482 1.00 63.88 178 THR A C 1
ATOM 1461 O O . THR A 1 178 ? -13.281 -5.447 -7.010 1.00 63.88 178 THR A O 1
ATOM 1464 N N . GLU A 1 179 ? -12.256 -4.125 -8.518 1.00 45.69 179 GLU A N 1
ATOM 1465 C CA . GLU A 1 179 ? -13.444 -3.778 -9.326 1.00 45.69 179 GLU A CA 1
ATOM 1466 C C . GLU A 1 179 ? -13.945 -4.970 -10.171 1.00 45.69 179 GLU A C 1
ATOM 1468 O O . GLU A 1 179 ? -14.183 -4.867 -11.370 1.00 45.69 179 GLU A O 1
ATOM 1473 N N . THR A 1 180 ? -14.079 -6.141 -9.565 1.00 36.47 180 THR A N 1
ATOM 1474 C CA . THR A 1 180 ? -14.725 -7.311 -10.154 1.00 36.47 180 THR A CA 1
ATOM 1475 C C . THR A 1 180 ? -15.918 -7.630 -9.285 1.00 36.47 180 THR A C 1
ATOM 1477 O O . THR A 1 180 ? -15.783 -8.401 -8.346 1.00 36.47 180 THR A O 1
ATOM 1480 N N . ASP A 1 181 ? -16.993 -6.891 -9.544 1.00 36.97 181 ASP A N 1
ATOM 1481 C CA . ASP A 1 181 ? -18.398 -7.311 -9.486 1.00 36.97 181 ASP A CA 1
ATOM 1482 C C . ASP A 1 181 ? -19.232 -6.126 -10.013 1.00 36.97 181 ASP A C 1
ATOM 1484 O O . ASP A 1 181 ? -20.030 -5.517 -9.308 1.00 36.97 181 ASP A O 1
ATOM 1488 N N . ARG A 1 182 ? -18.976 -5.715 -11.265 1.00 32.66 182 ARG A N 1
ATOM 1489 C CA . ARG A 1 182 ? -19.995 -4.996 -12.038 1.00 32.66 182 ARG A CA 1
ATOM 1490 C C . ARG A 1 182 ? -20.854 -6.067 -12.692 1.00 32.66 182 ARG A C 1
ATOM 1492 O O . ARG A 1 182 ? -20.417 -6.660 -13.668 1.00 32.66 182 ARG A O 1
ATOM 1499 N N . ASP A 1 183 ? -21.993 -6.333 -12.068 1.00 36.44 183 ASP A N 1
ATOM 1500 C CA . ASP A 1 183 ? -23.233 -6.839 -12.659 1.00 36.44 183 ASP A CA 1
ATOM 1501 C C . ASP A 1 183 ? -23.101 -7.658 -13.958 1.00 36.44 183 ASP A C 1
ATOM 1503 O O . ASP A 1 183 ? -23.468 -7.192 -15.032 1.00 36.44 183 ASP A O 1
ATOM 1507 N N . ASP A 1 184 ? -22.717 -8.933 -13.846 1.00 33.47 184 ASP A N 1
ATOM 1508 C CA . ASP A 1 184 ? -23.240 -9.972 -14.750 1.00 33.47 184 ASP A CA 1
ATOM 1509 C C . ASP A 1 184 ? -24.551 -10.516 -14.152 1.00 33.47 184 ASP A C 1
ATOM 1511 O O . ASP A 1 184 ? -24.704 -11.686 -13.800 1.00 33.47 184 ASP A O 1
ATOM 1515 N N . LYS A 1 185 ? -25.514 -9.608 -13.990 1.00 38.56 185 LYS A N 1
ATOM 1516 C CA . LYS A 1 185 ? -26.941 -9.922 -14.013 1.00 38.56 185 LYS A CA 1
ATOM 1517 C C . LYS A 1 185 ? -27.561 -9.037 -15.080 1.00 38.56 185 LYS A C 1
ATOM 1519 O O . LYS A 1 185 ? -28.086 -7.969 -14.796 1.00 38.56 185 LYS A O 1
ATOM 1524 N N . SER A 1 186 ? -27.407 -9.479 -16.321 1.00 37.53 186 SER A N 1
ATOM 1525 C CA . SER A 1 186 ? -28.308 -9.088 -17.398 1.00 37.53 186 SER A CA 1
ATOM 1526 C C . SER A 1 186 ? -29.280 -10.247 -17.575 1.00 37.53 186 SER A C 1
ATOM 1528 O O . SER A 1 186 ? -28.828 -11.380 -17.757 1.00 37.53 186 SER A O 1
ATOM 1530 N N . ASP A 1 187 ? -30.564 -9.940 -17.416 1.00 34.19 187 ASP A N 1
ATOM 1531 C CA . ASP A 1 187 ? -31.717 -10.819 -17.636 1.00 34.19 187 ASP A CA 1
ATOM 1532 C C . ASP A 1 187 ? -31.736 -11.480 -19.027 1.00 34.19 187 ASP A C 1
ATOM 1534 O O . ASP A 1 187 ? -31.266 -10.844 -20.004 1.00 34.19 187 ASP A O 1
#

Secondary structure (DSSP, 8-state):
----------THHHHHHHHHHHHHHHHH----TTSHHHHHHTHHHHHHHHHHHHHHHHHHHHHHHH----TTS-S----SSPPEEP-SPPPSEEEEETTT--EEEEEEEEEEETTEEEEEES--TT--TT-EEEEEE---SSSHHHHHHHHHHHHH-EEEEEEEE-SSS-EEEEEE--S--S-----

Foldseek 3Di:
DDDDDDDDDDDPVVLVVVLVVVVVCVVVDPPDPPCCVVCVVCVVVVSVVVCVVCVVVVCLQCCQQAPDDDPPPDDDPPDPWDKDFDDDDAAFKWKAAPVPRDTWDFPHFGIDHNWWTKTFTDDCPPPDAQGKIFMDDAADPDDPSSSVVSVSRNVLGIWGFHDWDDDPTIITITTRDDPPDDDPPDD

Radius of gyration: 20.62 Å; chains: 1; bounding box: 52×37×62 Å

Sequence (187 aa):
MPMFKFQKQLDVMTFDILKDHFLKMWTTSNIDLFHAETRNADRGRIVKEIFDLHSWWFKHVHGVLYQPKDSFANAIDLRKFPRQPWKWGQPSVSLCREESKKTIIIKTICDYSCKGLALQIEDISGLSNGQVVCLQGDSPPEPFEANYIIDYFLKIKKFMVTRIADRSQPIVGIQTITETDRDDKSD

pLDDT: mean 70.45, std 19.68, range [29.98, 95.94]

Organism: NCBI:txid1284222